Protein AF-X1V1U9-F1 (afdb_monomer)

Solvent-accessible surface area (backbone atoms only — not comparable to full-atom values): 9752 Å² total; per-residue (Å²): 107,67,69,58,52,53,44,47,74,75,62,50,52,93,90,57,67,41,57,32,73,48,76,39,80,36,88,52,32,12,78,97,41,79,40,37,50,46,38,79,48,75,34,70,84,31,86,54,16,62,64,51,41,46,57,52,48,60,56,43,41,51,68,49,46,26,57,43,26,48,53,46,21,69,77,36,66,95,46,21,69,61,22,47,50,53,23,48,55,42,51,52,51,49,71,76,44,91,71,89,49,38,67,48,27,31,56,52,13,42,56,29,25,77,67,58,43,62,41,68,63,19,35,51,29,13,48,52,13,24,73,70,38,74,84,40,40,71,35,31,37,34,34,10,46,15,29,41,44,55,70,36,27,72,56,12,37,51,33,28,52,55,17,36,70,75,43,73,82,42,68,65,55,56,52,50,34,50,57,29,48,61,50,41,67,71,74,110

Foldseek 3Di:
DVVQVVCVVVPHDPVADFKDWDWDFAQLLFANSPHRTVDTDMDGGDNPHVVVSVVVCLVCCLVRVLVSLCVVLVVPVVCNVVSPVVSVVNLVVCLVDPDLDLVSLLVSLQSCLVVLPPLVSSLSSLVSSCVSPVLALSSLQSNLSSCVSVVNLVSSLVSLVVSCVNVVPPPVSVVSNVVSVVSVVVVD

Nearest PDB structures (foldseek):
  6i57-assembly1_A  TM=7.285E-01  e=3.534E-04  Homo sapiens
  5hrz-assembly1_A  TM=6.837E-01  e=2.603E-04  synthetic construct
  6fd7-assembly1_A  TM=7.234E-01  e=2.103E-03  Homo sapiens
  7rqf-assembly1_A  TM=5.875E-01  e=3.005E-03  Pseudomonas aeruginosa PAO1
  6gmh-assembly1_Q  TM=4.554E-01  e=2.065E-01  Homo sapiens

Secondary structure (DSSP, 8-state):
-HHHHHHHHTT--TT----EEEEEE-TT-SGGGSSSEEEEEEE-S-SSHHHHHHHHHHHHIIIIIHHHHHHHHHH-GGGHHHHHHHHHHHHHHHHHS----HHHHHHHHHHHHHHT--HHHHHHHHHHHHHHSTT-HHHHHHHHHHHHHTT-HHHHHHHHHHHHHH-TT-HHHHHHHHHHHHHHTTT-

Structure (mmCIF, N/CA/C/O backbone):
data_AF-X1V1U9-F1
#
_entry.id   AF-X1V1U9-F1
#
loop_
_atom_site.group_PDB
_atom_site.id
_atom_site.type_symbol
_atom_site.label_atom_id
_atom_site.label_alt_id
_atom_site.label_comp_id
_atom_site.label_asym_id
_atom_site.label_entity_id
_atom_site.label_seq_id
_atom_site.pdbx_PDB_ins_code
_atom_site.Cartn_x
_atom_site.Cartn_y
_atom_site.Cartn_z
_atom_site.occupancy
_atom_site.B_iso_or_equiv
_atom_site.auth_seq_id
_atom_site.auth_comp_id
_atom_site.auth_asym_id
_atom_site.auth_atom_id
_atom_site.pdbx_PDB_model_num
ATOM 1 N N . ILE A 1 1 ? 12.739 0.966 -15.391 1.00 93.75 1 ILE A N 1
ATOM 2 C CA . ILE A 1 1 ? 12.141 0.899 -16.748 1.00 93.75 1 ILE A CA 1
ATOM 3 C C . ILE A 1 1 ? 12.574 2.063 -17.625 1.00 93.75 1 ILE A C 1
ATOM 5 O O . ILE A 1 1 ? 12.978 1.791 -18.742 1.00 93.75 1 ILE A O 1
ATOM 9 N N . SER A 1 2 ? 12.618 3.304 -17.124 1.00 95.25 2 SER A N 1
ATOM 10 C CA . SER A 1 2 ? 13.017 4.480 -17.920 1.00 95.25 2 SER A CA 1
ATOM 11 C C . SER A 1 2 ? 14.319 4.311 -18.715 1.00 95.25 2 SER A C 1
ATOM 13 O O . SER A 1 2 ? 14.388 4.736 -19.855 1.00 95.25 2 SER A O 1
ATOM 15 N N . ALA A 1 3 ? 15.325 3.615 -18.170 1.00 95.19 3 ALA A N 1
ATOM 16 C CA . ALA A 1 3 ? 16.553 3.309 -18.910 1.00 95.19 3 ALA A CA 1
ATOM 17 C C . ALA A 1 3 ? 16.319 2.461 -20.182 1.00 95.19 3 ALA A C 1
ATOM 19 O O . ALA A 1 3 ? 16.952 2.718 -21.202 1.00 95.19 3 ALA A O 1
ATOM 20 N N . LEU A 1 4 ? 15.405 1.481 -20.143 1.00 95.44 4 LEU A N 1
ATOM 21 C CA . LEU A 1 4 ? 15.042 0.670 -21.314 1.00 95.44 4 LEU A CA 1
ATOM 22 C C . LEU A 1 4 ? 14.338 1.525 -22.371 1.00 95.44 4 LEU A C 1
ATOM 24 O O . LEU A 1 4 ? 14.654 1.420 -23.549 1.00 95.44 4 LEU A O 1
ATOM 28 N N . GLU A 1 5 ? 13.434 2.408 -21.947 1.00 96.12 5 GLU A N 1
ATOM 29 C CA . GLU A 1 5 ? 12.735 3.328 -22.851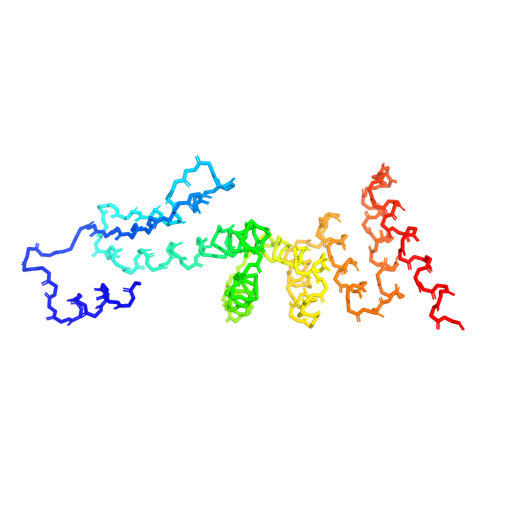 1.00 96.12 5 GLU A CA 1
ATOM 30 C C . GLU A 1 5 ? 13.683 4.328 -23.496 1.00 96.12 5 GLU A C 1
ATOM 32 O O . GLU A 1 5 ? 13.591 4.568 -24.693 1.00 96.12 5 GLU A O 1
ATOM 37 N N . SER A 1 6 ? 14.622 4.885 -22.726 1.00 96.56 6 SER A N 1
ATOM 38 C CA . SER A 1 6 ? 15.653 5.767 -23.274 1.00 96.56 6 SER A CA 1
ATOM 39 C C . SER A 1 6 ? 16.526 5.036 -24.294 1.00 96.56 6 SER A C 1
ATOM 41 O O . SER A 1 6 ? 16.858 5.612 -25.324 1.00 96.56 6 SER A O 1
ATOM 43 N N . GLY A 1 7 ? 16.867 3.767 -24.042 1.00 95.00 7 GLY A N 1
ATOM 44 C CA . GLY A 1 7 ? 17.595 2.936 -25.002 1.00 95.00 7 GLY A CA 1
ATOM 45 C C . GLY A 1 7 ? 16.802 2.676 -26.286 1.00 95.00 7 GLY A C 1
ATOM 46 O O . GLY A 1 7 ? 17.351 2.793 -27.381 1.00 95.00 7 GLY A O 1
ATOM 47 N N . GLU A 1 8 ? 15.506 2.380 -26.168 1.00 94.25 8 GLU A N 1
ATOM 48 C CA . GLU A 1 8 ? 14.617 2.199 -27.320 1.00 94.25 8 GLU A CA 1
ATOM 49 C C . GLU A 1 8 ? 14.467 3.501 -28.126 1.00 94.25 8 GLU A C 1
ATOM 51 O O . GLU A 1 8 ? 14.633 3.495 -29.345 1.00 94.25 8 GLU A O 1
ATOM 56 N N . ALA A 1 9 ? 14.271 4.637 -27.450 1.00 94.12 9 ALA A N 1
ATOM 57 C CA . ALA A 1 9 ? 14.165 5.956 -28.076 1.00 94.12 9 ALA A CA 1
ATOM 58 C C . ALA A 1 9 ? 15.468 6.413 -28.759 1.00 94.12 9 ALA A C 1
ATOM 60 O O . ALA A 1 9 ? 15.423 7.135 -29.752 1.00 94.12 9 ALA A O 1
ATOM 61 N N . ALA A 1 10 ? 16.628 5.973 -28.263 1.00 96.62 10 ALA A N 1
ATOM 62 C CA . ALA A 1 10 ? 17.935 6.252 -28.861 1.00 96.62 10 ALA A CA 1
ATOM 63 C C . ALA A 1 10 ? 18.251 5.389 -30.102 1.00 96.62 10 ALA A C 1
ATOM 65 O O . ALA A 1 10 ? 19.343 5.497 -30.659 1.00 96.62 10 ALA A O 1
ATOM 66 N N . GLY A 1 11 ? 17.315 4.541 -30.541 1.00 93.62 11 GLY A N 1
ATOM 67 C CA . GLY A 1 11 ? 17.425 3.737 -31.761 1.00 93.62 11 GLY A CA 1
ATOM 68 C C . GLY A 1 11 ? 17.304 2.229 -31.543 1.00 93.62 11 GLY A C 1
ATOM 69 O O . GLY A 1 11 ? 17.180 1.501 -32.526 1.00 93.62 11 GLY A O 1
ATOM 70 N N . GLY A 1 12 ? 17.304 1.764 -30.288 1.00 92.19 12 GLY A N 1
ATOM 71 C CA . GLY A 1 12 ? 17.076 0.362 -29.937 1.00 92.19 12 GLY A CA 1
ATOM 72 C C . GLY A 1 12 ? 18.042 -0.630 -30.601 1.00 92.19 12 GLY A C 1
ATOM 73 O O . GLY A 1 12 ? 19.137 -0.286 -31.048 1.00 92.19 12 GLY A O 1
ATOM 74 N N . ASP A 1 13 ? 17.638 -1.900 -30.649 1.00 91.25 13 ASP A N 1
ATOM 75 C CA . ASP A 1 13 ? 18.354 -2.926 -31.408 1.00 91.25 13 ASP A CA 1
ATOM 76 C C . ASP A 1 13 ? 17.993 -2.822 -32.899 1.00 91.25 13 ASP A C 1
ATOM 78 O O . ASP A 1 13 ? 16.818 -2.768 -33.263 1.00 91.25 13 ASP A O 1
ATOM 82 N N . ARG A 1 14 ? 18.998 -2.847 -33.787 1.00 92.25 14 ARG A N 1
ATOM 83 C CA . ARG A 1 14 ? 18.795 -2.753 -35.249 1.00 92.25 14 ARG A CA 1
ATOM 84 C C . ARG A 1 14 ? 17.936 -3.884 -35.820 1.00 92.25 14 ARG A C 1
ATOM 86 O O . ARG A 1 14 ? 17.414 -3.738 -36.921 1.00 92.25 14 ARG A O 1
ATOM 93 N N . ARG A 1 15 ? 17.820 -5.011 -35.113 1.00 92.62 15 ARG A N 1
ATOM 94 C CA . ARG A 1 15 ? 16.980 -6.156 -35.495 1.00 92.62 15 ARG A CA 1
ATOM 95 C C . ARG A 1 15 ? 15.502 -5.949 -35.136 1.00 92.62 15 ARG A C 1
ATOM 97 O O . ARG A 1 15 ? 14.681 -6.764 -35.540 1.00 92.62 15 ARG A O 1
ATOM 104 N N . GLY A 1 16 ? 15.165 -4.884 -34.404 1.00 90.62 16 GLY A N 1
ATOM 105 C CA . GLY A 1 16 ? 13.824 -4.601 -33.896 1.00 90.62 16 GLY A CA 1
ATOM 106 C C . GLY A 1 16 ? 13.640 -5.000 -32.429 1.00 90.62 16 GLY A C 1
ATOM 107 O O . GLY A 1 16 ? 14.599 -5.292 -31.715 1.00 90.62 16 GLY A O 1
ATOM 108 N N . LYS A 1 17 ? 12.384 -5.006 -31.974 1.00 92.94 17 LYS A N 1
ATOM 109 C CA . LYS A 1 17 ? 11.982 -5.324 -30.597 1.00 92.94 17 LYS A CA 1
ATOM 110 C C . LYS A 1 17 ? 10.966 -6.468 -30.588 1.00 92.94 17 LYS A C 1
ATOM 112 O O . LYS A 1 17 ? 10.079 -6.507 -31.432 1.00 92.94 17 LYS A O 1
ATOM 117 N N . GLN A 1 18 ? 11.125 -7.406 -29.653 1.00 94.62 18 GLN A N 1
ATOM 118 C CA . GLN A 1 18 ? 10.203 -8.543 -29.466 1.00 94.62 18 GLN A CA 1
ATOM 119 C C . GLN A 1 18 ? 9.949 -8.898 -27.997 1.00 94.62 18 GLN A C 1
ATOM 121 O O . GLN A 1 18 ? 8.922 -9.486 -27.667 1.00 94.62 18 GLN A O 1
ATOM 126 N N . SER A 1 19 ? 10.879 -8.577 -27.098 1.00 96.44 19 SER A N 1
ATOM 127 C CA . SER A 1 19 ? 10.777 -8.932 -25.684 1.00 96.44 19 SER A CA 1
ATOM 128 C C . SER A 1 19 ? 11.498 -7.924 -24.804 1.00 96.44 19 SER A C 1
ATOM 130 O O . SER A 1 19 ? 12.482 -7.321 -25.231 1.00 96.44 19 SER A O 1
ATOM 132 N N . ALA A 1 20 ? 11.052 -7.800 -23.559 1.00 97.06 20 ALA A N 1
ATOM 133 C CA . ALA A 1 20 ? 11.705 -7.004 -22.531 1.00 97.06 20 ALA A CA 1
ATOM 134 C C . ALA A 1 20 ? 11.538 -7.702 -21.181 1.00 97.06 20 ALA A C 1
ATOM 136 O O . ALA A 1 20 ? 10.524 -8.350 -20.926 1.00 97.06 20 ALA A O 1
ATOM 137 N N . SER A 1 21 ? 12.527 -7.571 -20.304 1.00 97.38 21 SER A N 1
ATOM 138 C CA . SER A 1 21 ? 12.468 -8.150 -18.963 1.00 97.38 21 SER A CA 1
ATOM 139 C C . SER A 1 21 ? 13.087 -7.225 -17.930 1.00 97.38 21 SER A C 1
ATOM 141 O O . SER A 1 21 ? 14.071 -6.541 -18.215 1.00 97.38 21 SER A O 1
ATOM 143 N N . LEU A 1 22 ? 12.548 -7.260 -16.717 1.00 97.19 22 LEU A N 1
ATOM 144 C CA . LEU A 1 22 ? 13.118 -6.622 -15.541 1.00 97.19 22 LEU A CA 1
ATOM 145 C C . LEU A 1 22 ? 13.290 -7.675 -14.451 1.00 97.19 22 LEU A C 1
ATOM 147 O O . LEU A 1 22 ? 12.306 -8.208 -13.948 1.00 97.19 22 LEU A O 1
ATOM 151 N N . VAL A 1 23 ? 14.544 -7.920 -14.073 1.00 96.75 23 VAL A N 1
ATOM 152 C CA . VAL A 1 23 ? 14.890 -8.795 -12.954 1.00 96.75 23 VAL A CA 1
ATOM 153 C C . VAL A 1 23 ? 15.677 -7.990 -11.929 1.00 96.75 23 VAL A C 1
ATOM 155 O O . VAL A 1 23 ? 16.689 -7.370 -12.258 1.00 96.75 23 VAL A O 1
ATOM 158 N N . VAL A 1 24 ? 15.211 -7.990 -10.684 1.00 96.56 24 VAL A N 1
ATOM 159 C CA . VAL A 1 24 ? 15.895 -7.386 -9.539 1.00 96.56 24 VAL A CA 1
ATOM 160 C C . VAL A 1 24 ? 16.058 -8.460 -8.481 1.00 96.56 24 VAL A C 1
ATOM 162 O O . VAL A 1 24 ? 15.074 -8.965 -7.945 1.00 96.56 24 VAL A O 1
ATOM 165 N N . ILE A 1 25 ? 17.310 -8.787 -8.171 1.00 97.44 25 ILE A N 1
ATOM 166 C CA . ILE A 1 25 ? 17.646 -9.785 -7.160 1.00 97.44 25 ILE A CA 1
ATOM 167 C C . ILE A 1 25 ? 18.010 -9.088 -5.856 1.00 97.44 25 ILE A C 1
ATOM 169 O O . ILE A 1 25 ? 18.805 -8.147 -5.821 1.00 97.44 25 ILE A O 1
ATOM 173 N N . ARG A 1 26 ? 17.425 -9.572 -4.769 1.00 95.00 26 ARG A N 1
ATOM 174 C CA . ARG A 1 26 ? 17.714 -9.165 -3.400 1.00 95.00 26 ARG A CA 1
ATOM 175 C C . ARG A 1 26 ? 17.515 -10.382 -2.517 1.00 95.00 26 ARG A C 1
ATOM 177 O O . ARG A 1 26 ? 16.471 -11.011 -2.609 1.00 95.00 26 ARG A O 1
ATOM 184 N N . LYS A 1 27 ? 18.455 -10.654 -1.611 1.00 94.44 27 LYS A N 1
ATOM 185 C CA . LYS A 1 27 ? 18.297 -11.714 -0.610 1.00 94.44 27 LYS A CA 1
ATOM 186 C C . LYS A 1 27 ? 16.930 -11.610 0.082 1.00 94.44 27 LYS A C 1
ATOM 188 O O . LYS A 1 27 ? 16.626 -10.552 0.634 1.00 94.44 27 LYS A O 1
ATOM 193 N N . ARG A 1 28 ? 16.133 -12.683 0.038 1.00 91.44 28 ARG A N 1
ATOM 194 C CA . ARG A 1 28 ? 14.758 -12.754 0.572 1.00 91.44 28 ARG A CA 1
ATOM 195 C C . ARG A 1 28 ? 13.833 -11.649 0.047 1.00 91.44 28 ARG A C 1
ATOM 197 O O . ARG A 1 28 ? 12.945 -11.175 0.754 1.00 91.44 28 ARG A O 1
ATOM 204 N N . GLY A 1 29 ? 14.076 -11.171 -1.169 1.00 92.75 29 GLY A N 1
ATOM 205 C CA . GLY A 1 29 ? 13.315 -10.099 -1.800 1.00 92.75 29 GLY A CA 1
ATOM 206 C C . GLY A 1 29 ? 12.000 -10.561 -2.413 1.00 92.75 29 GLY A C 1
ATOM 207 O O . GLY A 1 29 ? 11.108 -9.734 -2.559 1.00 92.75 29 GLY A O 1
ATOM 208 N N . GLY A 1 30 ? 11.875 -11.844 -2.747 1.00 91.00 30 GLY A N 1
ATOM 209 C CA . GLY A 1 30 ? 10.701 -12.393 -3.412 1.00 91.00 30 GLY A CA 1
ATOM 210 C C . GLY A 1 30 ? 9.419 -12.313 -2.596 1.00 91.00 30 GLY A C 1
ATOM 211 O O . GLY A 1 30 ? 9.402 -11.886 -1.435 1.00 91.00 30 GLY A O 1
ATOM 212 N N . TYR A 1 31 ? 8.329 -12.755 -3.220 1.00 85.44 31 TYR A N 1
ATOM 213 C CA . TYR A 1 31 ? 7.007 -12.794 -2.599 1.00 85.44 31 TYR A CA 1
ATOM 214 C C . TYR A 1 31 ? 7.056 -13.548 -1.264 1.00 85.44 31 TYR A C 1
ATOM 216 O O . TYR A 1 31 ? 7.573 -14.660 -1.195 1.00 85.44 31 TYR A O 1
ATOM 224 N N . LEU A 1 32 ? 6.590 -12.911 -0.185 1.00 86.94 32 LEU A N 1
ATOM 225 C CA . LEU A 1 32 ? 6.676 -13.426 1.194 1.00 86.94 32 LEU A CA 1
ATOM 226 C C . LEU A 1 32 ? 8.096 -13.841 1.649 1.00 86.94 32 LEU A C 1
ATOM 228 O O . LEU A 1 32 ? 8.257 -14.550 2.637 1.00 86.94 32 LEU A O 1
ATOM 232 N N . GLY A 1 33 ? 9.141 -13.391 0.948 1.00 91.38 33 GLY A N 1
ATOM 233 C CA . GLY A 1 33 ? 10.535 -13.712 1.243 1.00 91.38 33 GLY A CA 1
ATOM 234 C C . GLY A 1 33 ? 10.951 -15.150 0.921 1.00 91.38 33 GLY A C 1
ATOM 235 O O . GLY A 1 33 ? 11.975 -15.590 1.446 1.00 91.38 33 GLY A O 1
ATOM 236 N N . VAL A 1 34 ? 10.185 -15.876 0.093 1.00 91.50 34 VAL A N 1
ATOM 237 C CA . VAL A 1 34 ? 10.450 -17.294 -0.234 1.00 91.50 34 VAL A CA 1
ATOM 238 C C . VAL A 1 34 ? 11.664 -17.499 -1.142 1.00 91.50 34 VAL A C 1
ATOM 240 O O . VAL A 1 34 ? 12.287 -18.557 -1.103 1.00 91.50 34 VAL A O 1
ATOM 243 N N . ASP A 1 35 ? 12.009 -16.495 -1.950 1.00 94.44 35 ASP A N 1
ATOM 244 C CA . ASP A 1 35 ? 13.195 -16.494 -2.803 1.00 94.44 35 ASP A CA 1
ATOM 245 C C . ASP A 1 35 ? 13.847 -15.099 -2.885 1.00 94.44 35 ASP A C 1
ATOM 247 O O . ASP A 1 35 ? 13.471 -14.158 -2.173 1.00 94.44 35 ASP A O 1
ATOM 251 N N . ASP A 1 36 ? 14.863 -14.970 -3.740 1.00 96.69 36 ASP A N 1
ATOM 252 C CA . ASP A 1 36 ? 15.643 -13.741 -3.888 1.00 96.69 36 ASP A CA 1
ATOM 253 C C . ASP A 1 36 ? 15.151 -12.823 -5.026 1.00 96.69 36 ASP A C 1
ATOM 255 O O . ASP A 1 36 ? 15.766 -11.790 -5.304 1.00 96.69 36 ASP A O 1
ATOM 259 N N . ARG A 1 37 ? 14.060 -13.163 -5.721 1.00 95.75 37 ARG A N 1
ATOM 260 C CA . ARG A 1 37 ? 13.586 -12.418 -6.895 1.00 95.75 37 ARG A CA 1
ATOM 261 C C . ARG A 1 37 ? 12.624 -11.314 -6.477 1.00 95.75 37 ARG A C 1
ATOM 263 O O . ARG A 1 37 ? 11.412 -11.484 -6.519 1.00 95.75 37 ARG A O 1
ATOM 270 N N . LEU A 1 38 ? 13.168 -10.162 -6.085 1.00 96.12 38 LEU A N 1
ATOM 271 C CA . LEU A 1 38 ? 12.352 -9.005 -5.704 1.00 96.12 38 LEU A CA 1
ATOM 272 C C . LEU A 1 38 ? 11.446 -8.553 -6.846 1.00 96.12 38 LEU A C 1
ATOM 274 O O . LEU A 1 38 ? 10.281 -8.291 -6.605 1.00 96.12 38 LEU A O 1
ATOM 278 N N . VAL A 1 39 ? 11.975 -8.456 -8.066 1.00 96.50 39 VAL A N 1
ATOM 279 C CA . VAL A 1 39 ? 11.189 -8.195 -9.279 1.00 96.50 39 VAL A CA 1
ATOM 280 C C . VAL A 1 39 ? 11.589 -9.239 -10.308 1.00 96.50 39 VAL A C 1
ATOM 282 O O . VAL A 1 39 ? 12.783 -9.420 -10.540 1.00 96.50 39 VAL A O 1
ATOM 285 N N . ASP A 1 40 ? 10.618 -9.894 -10.929 1.00 95.88 40 ASP A N 1
ATOM 286 C CA . ASP A 1 40 ? 10.830 -10.765 -12.085 1.00 95.88 40 ASP A CA 1
ATOM 287 C C . ASP A 1 40 ? 9.636 -10.612 -13.031 1.00 95.88 40 ASP A C 1
ATOM 289 O O . ASP A 1 40 ? 8.577 -11.206 -12.835 1.00 95.88 40 ASP A O 1
ATOM 293 N N . LEU A 1 41 ? 9.782 -9.717 -14.008 1.00 97.38 41 LEU A N 1
ATOM 294 C CA . LEU A 1 41 ? 8.771 -9.435 -15.022 1.00 97.38 41 LEU A CA 1
ATOM 295 C C . LEU A 1 41 ? 9.353 -9.663 -16.406 1.00 97.38 41 LEU A C 1
ATOM 297 O O . LEU A 1 41 ? 10.453 -9.195 -16.719 1.00 97.38 41 LEU A O 1
ATOM 301 N N . LYS A 1 42 ? 8.582 -10.338 -17.256 1.00 97.50 42 LYS A N 1
ATOM 302 C CA . LYS A 1 42 ? 8.988 -10.681 -18.613 1.00 97.50 42 LYS A CA 1
ATOM 303 C C . LYS A 1 42 ? 7.828 -10.495 -19.578 1.00 97.50 42 LYS A C 1
ATOM 305 O O . LYS A 1 42 ? 6.789 -11.130 -19.443 1.00 97.50 42 LYS A O 1
ATOM 310 N N . VAL A 1 43 ? 8.065 -9.686 -20.600 1.00 98.00 43 VAL A N 1
ATOM 311 C CA . VAL A 1 43 ? 7.212 -9.573 -21.777 1.00 98.00 43 VAL A CA 1
ATOM 312 C C . VAL A 1 43 ? 7.884 -10.329 -22.911 1.00 98.00 43 VAL A C 1
ATOM 314 O O . VAL A 1 43 ? 9.043 -10.066 -23.243 1.00 98.00 43 VAL A O 1
ATOM 317 N N . VAL A 1 44 ? 7.165 -11.285 -23.487 1.00 96.88 44 VAL A N 1
ATOM 318 C CA . VAL A 1 44 ? 7.634 -12.130 -24.589 1.00 96.88 44 VAL A CA 1
ATOM 319 C C . VAL A 1 44 ? 6.678 -11.969 -25.757 1.00 96.88 44 VAL A C 1
ATOM 321 O O . VAL A 1 44 ? 5.474 -11.905 -25.534 1.00 96.88 44 VAL A O 1
ATOM 324 N N . ASP A 1 45 ? 7.233 -11.922 -26.966 1.00 96.69 45 ASP A N 1
ATOM 325 C CA . ASP A 1 45 ? 6.490 -11.855 -28.227 1.00 96.69 45 ASP A CA 1
ATOM 326 C C . ASP A 1 45 ? 5.459 -10.716 -28.257 1.00 96.69 45 ASP A C 1
ATOM 328 O O . ASP A 1 45 ? 4.253 -10.910 -28.383 1.00 96.69 45 ASP A O 1
ATOM 332 N N . ASN A 1 46 ? 5.953 -9.490 -28.074 1.00 96.94 46 ASN A N 1
ATOM 333 C CA . ASN A 1 46 ? 5.135 -8.285 -28.107 1.00 96.94 46 ASN A CA 1
ATOM 334 C C . ASN A 1 46 ? 5.788 -7.238 -29.024 1.00 96.94 46 ASN A C 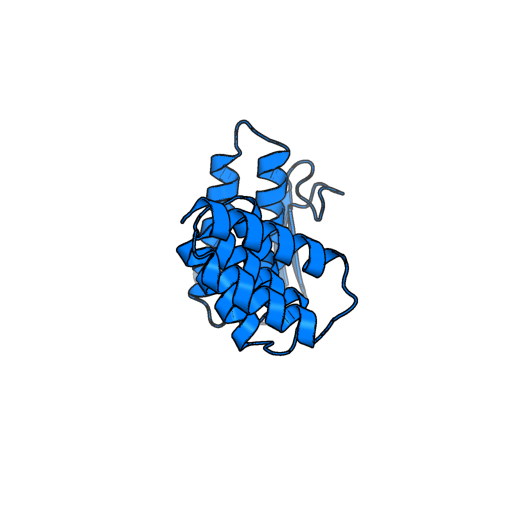1
ATOM 336 O O . ASN A 1 46 ? 7.003 -7.040 -28.922 1.00 96.94 46 ASN A O 1
ATOM 340 N N . PRO A 1 47 ? 5.019 -6.550 -29.893 1.00 95.44 47 PRO A N 1
ATOM 341 C CA . PRO A 1 47 ? 5.556 -5.504 -30.764 1.00 95.44 47 PRO A CA 1
ATOM 342 C C . PRO A 1 47 ? 6.043 -4.270 -29.993 1.00 95.44 47 PRO A C 1
ATOM 344 O O . PRO A 1 47 ? 6.891 -3.545 -30.490 1.00 95.44 47 PRO A O 1
ATOM 347 N N . GLU A 1 48 ? 5.548 -4.037 -28.778 1.00 96.12 48 GLU A N 1
ATOM 348 C CA . GLU A 1 48 ? 5.865 -2.902 -27.908 1.00 96.12 48 GLU A CA 1
ATOM 349 C C . GLU A 1 48 ? 6.312 -3.390 -26.510 1.00 96.12 48 GLU A C 1
ATOM 351 O O . GLU A 1 48 ? 5.700 -3.051 -25.491 1.00 96.12 48 GLU A O 1
ATOM 356 N N . PRO A 1 49 ? 7.377 -4.210 -26.411 1.00 97.31 49 PRO A N 1
ATOM 357 C CA . PRO A 1 49 ? 7.659 -4.980 -25.208 1.00 97.31 49 PRO A CA 1
ATOM 358 C C . PRO A 1 49 ? 8.091 -4.115 -24.019 1.00 97.31 49 PRO A C 1
ATOM 360 O O . PRO A 1 49 ? 7.745 -4.436 -22.887 1.00 97.31 49 PRO A O 1
ATOM 363 N N . VAL A 1 50 ? 8.813 -3.008 -24.241 1.00 97.38 50 VAL A N 1
ATOM 364 C CA . VAL A 1 50 ? 9.215 -2.090 -23.159 1.00 97.38 50 VAL A CA 1
ATOM 365 C C . VAL A 1 50 ? 8.010 -1.314 -22.619 1.00 97.38 50 VAL A C 1
ATOM 367 O O . VAL A 1 50 ? 7.875 -1.163 -21.403 1.00 97.38 50 VAL A O 1
ATOM 370 N N . LYS A 1 51 ? 7.105 -0.875 -23.502 1.00 96.88 51 LYS A N 1
ATOM 371 C CA . LYS A 1 51 ? 5.853 -0.210 -23.118 1.00 96.88 51 LYS A CA 1
ATOM 372 C C . LYS A 1 51 ? 4.944 -1.152 -22.330 1.00 96.88 51 LYS A C 1
ATOM 374 O O . LYS A 1 51 ? 4.422 -0.768 -21.287 1.00 96.88 51 LYS A O 1
ATOM 379 N N . GLU A 1 52 ? 4.789 -2.393 -22.786 1.00 97.69 52 GLU A N 1
ATOM 380 C CA . GLU A 1 52 ? 4.007 -3.391 -22.053 1.00 97.69 52 GLU A CA 1
ATOM 381 C C . GLU A 1 52 ? 4.670 -3.753 -20.716 1.00 97.69 52 GLU A C 1
ATOM 383 O O . GLU A 1 52 ? 3.985 -3.859 -19.700 1.00 97.69 52 GLU A O 1
ATOM 388 N N . LEU A 1 53 ? 6.005 -3.839 -20.664 1.00 98.12 53 LEU A N 1
ATOM 389 C CA . LEU A 1 53 ? 6.731 -4.065 -19.412 1.00 98.12 53 LEU A CA 1
ATOM 390 C C . LEU A 1 53 ? 6.490 -2.926 -18.413 1.00 98.12 53 LEU A C 1
ATOM 392 O O . LEU A 1 53 ? 6.341 -3.194 -17.221 1.00 98.12 53 LEU A O 1
ATOM 396 N N . ARG A 1 54 ? 6.416 -1.667 -18.875 1.00 96.81 54 ARG A N 1
ATOM 397 C CA . ARG A 1 54 ? 6.015 -0.528 -18.032 1.00 96.81 54 ARG A CA 1
ATOM 398 C C . ARG A 1 54 ? 4.633 -0.740 -17.439 1.00 96.81 54 ARG A C 1
ATOM 400 O O . ARG A 1 54 ? 4.501 -0.657 -16.222 1.00 96.81 54 ARG A O 1
ATOM 407 N N . ARG A 1 55 ? 3.640 -1.031 -18.280 1.00 95.31 55 ARG A N 1
ATOM 408 C CA . ARG A 1 55 ? 2.252 -1.224 -17.848 1.00 95.31 55 ARG A CA 1
ATOM 409 C C . ARG A 1 55 ? 2.142 -2.344 -16.809 1.00 95.31 55 ARG A C 1
ATOM 411 O O . ARG A 1 55 ? 1.520 -2.164 -15.766 1.00 95.31 55 ARG A O 1
ATOM 418 N N . GLN A 1 56 ? 2.798 -3.480 -17.056 1.00 96.06 56 GLN A N 1
ATOM 419 C CA . GLN A 1 56 ? 2.818 -4.608 -16.119 1.00 96.06 56 GLN A CA 1
ATOM 420 C C . GLN A 1 56 ? 3.512 -4.252 -14.804 1.00 96.06 56 GLN A C 1
ATOM 422 O O . GLN A 1 56 ? 2.992 -4.554 -13.733 1.00 96.06 56 GLN A O 1
ATOM 427 N N . TYR A 1 57 ? 4.662 -3.577 -14.867 1.00 96.69 57 TYR A N 1
ATOM 428 C CA . TYR A 1 57 ? 5.372 -3.130 -13.671 1.00 96.69 57 TYR A CA 1
ATOM 429 C C . TYR A 1 57 ? 4.572 -2.108 -12.867 1.00 96.69 57 TYR A C 1
ATOM 431 O O . TYR A 1 57 ? 4.663 -2.096 -11.641 1.00 96.69 57 TYR A O 1
ATOM 439 N N . GLU A 1 58 ? 3.786 -1.260 -13.532 1.00 93.31 58 GLU A N 1
ATOM 440 C CA . GLU A 1 58 ? 2.984 -0.252 -12.852 1.00 93.31 58 GLU A CA 1
ATOM 441 C C . GLU A 1 58 ? 1.921 -0.859 -11.948 1.00 93.31 58 GLU A C 1
ATOM 443 O O . GLU A 1 58 ? 1.822 -0.438 -10.803 1.00 93.31 58 GLU A O 1
ATOM 448 N N . LEU A 1 59 ? 1.236 -1.904 -12.404 1.00 91.94 59 LEU A N 1
ATOM 449 C CA . LEU A 1 59 ? 0.304 -2.677 -11.580 1.00 91.94 59 LEU A CA 1
ATOM 450 C C . LEU A 1 59 ? 1.047 -3.514 -10.529 1.00 91.94 59 LEU A C 1
ATOM 452 O O . LEU A 1 59 ? 0.717 -3.506 -9.342 1.00 91.94 59 LEU A O 1
ATOM 456 N N . TRP A 1 60 ? 2.099 -4.214 -10.960 1.00 95.44 60 TRP A N 1
ATOM 457 C CA . TRP A 1 60 ? 2.841 -5.149 -10.119 1.00 95.44 60 TRP A CA 1
ATOM 458 C C . TRP A 1 60 ? 3.514 -4.462 -8.918 1.00 95.44 60 TRP A C 1
ATOM 460 O O . TRP A 1 60 ? 3.537 -5.021 -7.819 1.00 95.44 60 TRP A O 1
ATOM 470 N N . GLN A 1 61 ? 4.027 -3.236 -9.075 1.00 96.50 61 GLN A N 1
ATOM 471 C CA . GLN A 1 61 ? 4.705 -2.533 -7.979 1.00 96.50 61 GLN A CA 1
ATOM 472 C C . GLN A 1 61 ? 3.756 -2.229 -6.807 1.00 96.50 61 GLN A C 1
ATOM 474 O O . GLN A 1 61 ? 4.189 -2.243 -5.656 1.00 96.50 61 GLN A O 1
ATOM 479 N N . PHE A 1 62 ? 2.471 -1.983 -7.069 1.00 96.31 62 PHE A N 1
ATOM 480 C CA . PHE A 1 62 ? 1.516 -1.703 -6.001 1.00 96.31 62 PHE A CA 1
ATOM 481 C C . PHE A 1 62 ? 1.119 -2.987 -5.272 1.00 96.31 62 PHE A C 1
ATOM 483 O O . PHE A 1 62 ? 1.182 -3.040 -4.048 1.00 96.31 62 PHE A O 1
ATOM 490 N N . ALA A 1 63 ? 0.796 -4.039 -6.026 1.00 94.06 63 ALA A N 1
ATOM 491 C CA . ALA A 1 63 ? 0.333 -5.306 -5.467 1.00 94.06 63 ALA A CA 1
ATOM 492 C C . ALA A 1 63 ? 1.439 -6.113 -4.765 1.00 94.06 63 ALA A C 1
ATOM 494 O O . ALA A 1 63 ? 1.163 -6.832 -3.809 1.00 94.06 63 ALA A O 1
ATOM 495 N N . PHE A 1 64 ? 2.692 -6.015 -5.223 1.00 94.69 64 PHE A N 1
ATOM 496 C CA . PHE A 1 64 ? 3.763 -6.904 -4.757 1.00 94.69 64 PHE A CA 1
ATOM 497 C C . PHE A 1 64 ? 4.972 -6.167 -4.186 1.00 94.69 64 PHE A C 1
ATOM 499 O O . PHE A 1 64 ? 5.496 -6.573 -3.145 1.00 94.69 64 PHE A O 1
ATOM 506 N N . LEU A 1 65 ? 5.424 -5.077 -4.815 1.00 96.31 65 LEU A N 1
ATOM 507 C CA . LEU A 1 65 ? 6.630 -4.381 -4.353 1.00 96.31 65 LEU A CA 1
ATOM 508 C C . LEU A 1 65 ? 6.387 -3.590 -3.066 1.00 96.31 65 LEU A C 1
ATOM 510 O O . LEU A 1 65 ? 7.210 -3.657 -2.153 1.00 96.31 65 LEU A O 1
ATOM 514 N N . ALA A 1 66 ? 5.268 -2.869 -2.978 1.00 96.81 66 ALA A N 1
ATOM 515 C CA . ALA A 1 66 ? 4.925 -2.087 -1.795 1.00 96.81 66 ALA A CA 1
ATOM 516 C C . ALA A 1 66 ? 4.759 -2.968 -0.537 1.00 96.81 66 ALA A C 1
ATOM 518 O O . ALA A 1 66 ? 5.470 -2.710 0.442 1.00 96.81 66 ALA A O 1
ATOM 519 N N . PRO A 1 67 ? 3.979 -4.073 -0.554 1.00 94.19 67 PRO A N 1
ATOM 520 C CA . PRO A 1 67 ? 3.939 -5.013 0.570 1.00 94.19 67 PRO A CA 1
ATOM 521 C C . PRO A 1 67 ? 5.302 -5.636 0.888 1.00 94.19 67 PRO A C 1
ATOM 523 O O . PRO A 1 67 ? 5.657 -5.796 2.056 1.00 94.19 67 PRO A O 1
ATOM 526 N N . SER A 1 68 ? 6.115 -5.933 -0.134 1.00 95.38 68 SER A N 1
ATOM 527 C CA . SER A 1 68 ? 7.465 -6.471 0.077 1.00 95.38 68 SER A CA 1
ATOM 528 C C . SER A 1 68 ? 8.367 -5.487 0.820 1.00 95.38 68 SER A C 1
ATOM 530 O O . SER A 1 68 ? 9.140 -5.904 1.680 1.00 95.38 68 SER A O 1
ATOM 532 N N . TYR A 1 69 ? 8.264 -4.183 0.546 1.00 96.62 69 TYR A N 1
ATOM 533 C CA . TYR A 1 69 ? 8.972 -3.177 1.334 1.00 96.62 69 TYR A CA 1
ATOM 534 C C . TYR A 1 69 ? 8.477 -3.126 2.777 1.00 96.62 69 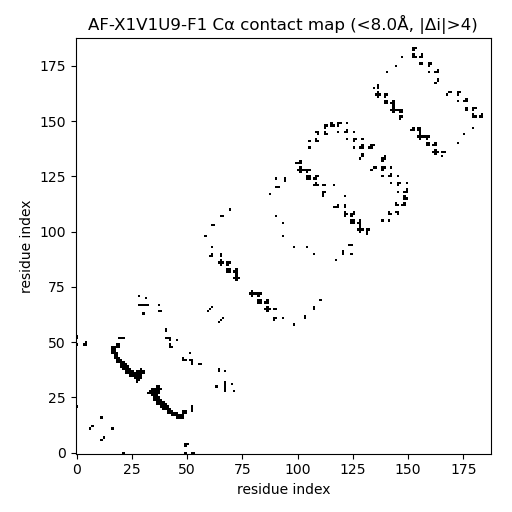TYR A C 1
ATOM 536 O O . TYR A 1 69 ? 9.307 -3.086 3.678 1.00 96.62 69 TYR A O 1
ATOM 544 N N . LEU A 1 70 ? 7.170 -3.194 3.027 1.00 95.94 70 LEU A N 1
ATOM 545 C CA . LEU A 1 70 ? 6.653 -3.196 4.401 1.00 95.94 70 LEU A CA 1
ATOM 546 C C . LEU A 1 70 ? 7.162 -4.402 5.198 1.00 95.94 70 LEU A C 1
ATOM 548 O O . LEU A 1 70 ? 7.721 -4.208 6.275 1.00 95.94 70 LEU A O 1
ATOM 552 N N . ARG A 1 71 ? 7.137 -5.608 4.619 1.00 94.94 71 ARG A N 1
ATOM 553 C CA . ARG A 1 71 ? 7.770 -6.798 5.215 1.00 94.94 71 ARG A CA 1
ATOM 554 C C . ARG A 1 71 ? 9.261 -6.585 5.489 1.00 94.94 71 ARG A C 1
ATOM 556 O O . ARG A 1 71 ? 9.739 -6.831 6.591 1.00 94.94 71 ARG A O 1
ATOM 563 N N . LEU A 1 72 ? 10.017 -6.102 4.500 1.00 95.50 72 LEU A N 1
ATOM 564 C CA . LEU A 1 72 ? 11.452 -5.837 4.666 1.00 95.50 72 LEU A CA 1
ATOM 565 C C . LEU A 1 72 ? 11.730 -4.781 5.746 1.00 95.50 72 LEU A C 1
ATOM 567 O O . LEU A 1 72 ? 12.798 -4.804 6.349 1.00 95.50 72 LEU A O 1
ATOM 571 N N . SER A 1 73 ? 10.787 -3.876 6.020 1.00 95.56 73 SER A N 1
ATOM 572 C CA . SER A 1 73 ? 10.906 -2.901 7.109 1.00 95.56 73 SER A CA 1
ATOM 573 C C . SER A 1 73 ? 10.870 -3.540 8.502 1.00 95.56 73 SER A C 1
ATOM 575 O O . SER A 1 73 ? 11.452 -2.990 9.438 1.00 95.56 73 SER A O 1
ATOM 577 N N . GLU A 1 74 ? 10.222 -4.699 8.632 1.00 94.25 74 GLU A N 1
ATOM 578 C CA . GLU A 1 74 ? 10.189 -5.501 9.857 1.00 94.25 74 GLU A CA 1
ATOM 579 C C . GLU A 1 74 ? 11.422 -6.405 9.966 1.00 94.25 74 GLU A C 1
ATOM 581 O O . GLU A 1 74 ? 11.996 -6.550 11.044 1.00 94.25 74 GLU A O 1
ATOM 586 N N . GLU A 1 75 ? 11.859 -6.981 8.843 1.00 94.56 75 GLU A N 1
ATOM 587 C CA . GLU A 1 75 ? 13.011 -7.890 8.788 1.00 94.56 75 GLU A CA 1
ATOM 588 C C . GLU A 1 75 ? 14.371 -7.174 8.894 1.00 94.56 75 GLU A C 1
ATOM 590 O O . GLU A 1 75 ? 15.339 -7.770 9.369 1.00 94.56 75 GLU A O 1
ATOM 595 N N . GLU A 1 76 ? 14.461 -5.909 8.466 1.00 95.50 76 GLU A N 1
ATOM 596 C CA . GLU A 1 76 ? 15.679 -5.083 8.499 1.00 95.50 76 GLU A CA 1
ATOM 597 C C . GLU A 1 76 ? 15.435 -3.766 9.262 1.00 95.50 76 GLU A C 1
ATOM 599 O O . GLU A 1 76 ? 15.272 -2.702 8.646 1.00 95.50 76 GLU A O 1
ATOM 604 N N . PRO A 1 77 ? 15.417 -3.801 10.612 1.00 94.88 77 PRO A N 1
ATOM 605 C CA . PRO A 1 77 ? 15.081 -2.636 11.431 1.00 94.88 77 PRO A CA 1
ATOM 606 C C . PRO A 1 77 ? 15.988 -1.418 11.205 1.00 94.88 77 PRO A C 1
ATOM 608 O O . PRO A 1 77 ? 15.531 -0.284 11.329 1.00 94.88 77 PRO A O 1
ATOM 611 N N . ASP A 1 78 ? 17.250 -1.631 10.821 1.00 97.62 78 ASP A N 1
ATOM 612 C CA . ASP A 1 78 ? 18.220 -0.577 10.490 1.00 97.62 78 ASP A CA 1
ATOM 613 C C . ASP A 1 78 ? 17.818 0.247 9.254 1.00 97.62 78 ASP A C 1
ATOM 615 O O . ASP A 1 78 ? 18.239 1.394 9.100 1.00 97.62 78 ASP A O 1
ATOM 619 N N . LYS A 1 79 ? 16.972 -0.314 8.383 1.00 96.94 79 LYS A N 1
ATOM 620 C CA . LYS A 1 79 ? 16.466 0.327 7.158 1.00 96.94 79 LYS A CA 1
ATOM 621 C C . LYS A 1 79 ? 14.955 0.525 7.174 1.00 96.94 79 LYS A C 1
ATOM 623 O O . LYS A 1 79 ? 14.386 0.883 6.139 1.00 96.94 79 LYS A O 1
ATOM 628 N N . LYS A 1 80 ? 14.304 0.336 8.325 1.00 96.88 80 LYS A N 1
ATOM 629 C CA . LYS A 1 80 ? 12.846 0.404 8.477 1.00 96.88 80 LYS A CA 1
ATOM 630 C C . LYS A 1 80 ? 12.244 1.640 7.810 1.00 96.88 80 LYS A C 1
ATOM 632 O O . LYS A 1 80 ? 11.393 1.519 6.931 1.00 96.88 80 LYS A O 1
ATOM 637 N N . ASP A 1 81 ? 12.748 2.822 8.151 1.00 97.25 81 ASP A N 1
ATOM 638 C CA . ASP A 1 81 ? 12.227 4.085 7.618 1.00 97.25 81 ASP A CA 1
ATOM 639 C C . ASP A 1 81 ? 12.426 4.224 6.107 1.00 97.25 81 ASP A C 1
ATOM 641 O O . ASP A 1 81 ? 11.602 4.834 5.426 1.00 97.25 81 ASP A O 1
ATOM 645 N N . VAL A 1 82 ? 13.498 3.648 5.556 1.00 98.00 82 VAL A N 1
ATOM 646 C CA . VAL A 1 82 ? 13.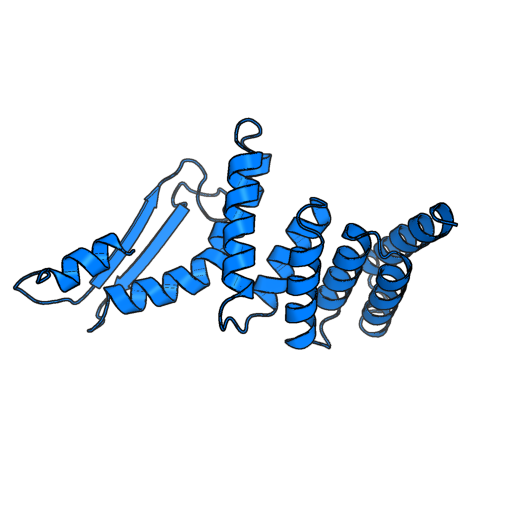742 3.650 4.107 1.00 98.00 82 VAL A CA 1
ATOM 647 C C . VAL A 1 82 ? 12.669 2.829 3.400 1.00 98.00 82 VAL A C 1
ATOM 649 O O . VAL A 1 82 ? 12.124 3.272 2.389 1.00 98.00 82 VAL A O 1
ATOM 652 N N . PHE A 1 83 ? 12.345 1.650 3.925 1.00 97.62 83 PHE A N 1
ATOM 653 C CA . PHE A 1 83 ? 11.330 0.789 3.331 1.00 97.62 83 PHE A CA 1
ATOM 654 C C . PHE A 1 83 ? 9.914 1.332 3.495 1.00 97.62 83 PHE A C 1
ATOM 656 O O . PHE A 1 83 ? 9.165 1.344 2.519 1.00 97.62 83 PHE A O 1
ATOM 663 N N . ILE A 1 84 ? 9.577 1.859 4.673 1.00 98.12 84 ILE A N 1
ATOM 664 C CA . ILE A 1 84 ? 8.285 2.512 4.912 1.00 98.12 84 ILE A CA 1
ATOM 665 C C . ILE A 1 84 ? 8.101 3.687 3.945 1.00 98.12 84 ILE A C 1
ATOM 667 O O . ILE A 1 84 ? 7.073 3.766 3.276 1.00 98.12 84 ILE A O 1
ATOM 671 N N . LYS A 1 85 ? 9.117 4.547 3.776 1.00 98.38 85 LYS A N 1
ATOM 672 C CA . LYS A 1 85 ? 9.063 5.661 2.812 1.00 98.38 85 LYS A CA 1
ATOM 673 C C . LYS A 1 85 ? 8.908 5.187 1.368 1.00 98.38 85 LYS A C 1
ATOM 675 O O . LYS A 1 85 ? 8.188 5.815 0.599 1.00 98.38 85 LYS A O 1
ATOM 680 N N . ARG A 1 86 ? 9.570 4.091 0.982 1.00 98.06 86 ARG A N 1
ATOM 681 C CA . ARG A 1 86 ? 9.429 3.517 -0.366 1.00 98.06 86 ARG A CA 1
ATOM 682 C C . ARG A 1 86 ? 8.035 2.959 -0.613 1.00 98.06 86 ARG A C 1
ATOM 684 O O . ARG A 1 86 ? 7.489 3.202 -1.681 1.00 98.06 86 ARG A O 1
ATOM 691 N N . SER A 1 87 ? 7.465 2.245 0.355 1.00 98.31 87 SER A N 1
ATOM 692 C CA . SER A 1 87 ? 6.084 1.771 0.253 1.00 98.31 87 SER A CA 1
ATOM 693 C C . SER A 1 87 ? 5.102 2.946 0.205 1.00 98.31 87 SER A C 1
ATOM 695 O O . SER A 1 87 ? 4.199 2.961 -0.624 1.00 98.31 87 SER A O 1
ATOM 697 N N . HIS A 1 88 ? 5.342 3.996 0.998 1.00 98.50 88 HIS A N 1
ATOM 698 C CA . HIS A 1 88 ? 4.493 5.187 1.001 1.00 98.50 88 HIS A CA 1
ATOM 699 C C . HIS A 1 88 ? 4.522 5.919 -0.347 1.00 98.50 88 HIS A C 1
ATOM 701 O O . HIS A 1 88 ? 3.482 6.308 -0.865 1.00 98.50 88 HIS A O 1
ATOM 707 N N . ALA A 1 89 ? 5.694 6.032 -0.975 1.00 98.56 89 ALA A N 1
ATOM 708 C CA . ALA A 1 89 ? 5.797 6.602 -2.317 1.00 98.56 89 ALA A CA 1
ATOM 709 C C . ALA A 1 89 ? 4.991 5.803 -3.360 1.00 98.56 89 ALA A C 1
ATOM 711 O O . ALA A 1 89 ? 4.464 6.380 -4.308 1.00 98.56 89 ALA A O 1
ATOM 712 N N . LEU A 1 90 ? 4.882 4.480 -3.191 1.00 98.31 90 LEU A N 1
ATOM 713 C CA . LEU A 1 90 ? 4.052 3.637 -4.051 1.00 98.31 90 LEU A CA 1
ATOM 714 C C . LEU A 1 90 ? 2.557 3.798 -3.749 1.00 98.31 90 LEU A C 1
ATOM 716 O O . LEU A 1 90 ? 1.774 3.788 -4.693 1.00 98.31 90 LEU A O 1
ATOM 720 N N . LEU A 1 91 ? 2.172 4.008 -2.486 1.00 98.38 91 LEU A N 1
ATOM 721 C CA . LEU A 1 91 ? 0.802 4.369 -2.114 1.00 98.38 91 LEU A CA 1
ATOM 722 C C . LEU A 1 91 ? 0.373 5.688 -2.768 1.00 98.38 91 LEU A C 1
ATOM 724 O O . LEU A 1 91 ? -0.643 5.716 -3.454 1.00 98.38 91 LEU A O 1
ATOM 728 N N . LEU A 1 92 ? 1.171 6.749 -2.620 1.00 98.44 92 LEU A N 1
ATOM 729 C CA . LEU A 1 92 ? 0.905 8.051 -3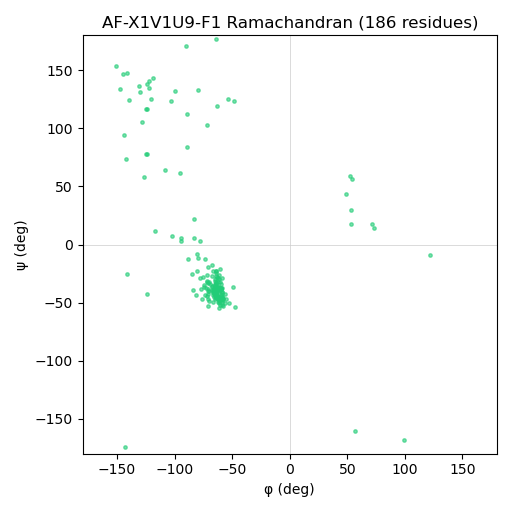.246 1.00 98.44 92 LEU A CA 1
ATOM 730 C C . LEU A 1 92 ? 0.748 7.917 -4.760 1.00 98.44 92 LEU A C 1
ATOM 732 O O . LEU A 1 92 ? -0.232 8.373 -5.340 1.00 98.44 92 LEU A O 1
ATOM 736 N N . LYS A 1 93 ? 1.669 7.191 -5.397 1.00 98.12 93 LYS A N 1
ATOM 737 C CA . LYS A 1 93 ? 1.593 6.938 -6.834 1.00 98.12 93 LYS A CA 1
ATOM 738 C C . LYS A 1 93 ? 0.331 6.158 -7.229 1.00 98.12 93 LYS A C 1
ATOM 740 O O . LYS A 1 93 ? -0.228 6.429 -8.286 1.00 98.12 93 LYS A O 1
ATOM 745 N N . ALA A 1 94 ? -0.116 5.198 -6.418 1.00 97.38 94 ALA A N 1
ATOM 746 C CA . ALA A 1 94 ? -1.368 4.486 -6.665 1.00 97.38 94 ALA A CA 1
ATOM 747 C C . ALA A 1 94 ? -2.578 5.427 -6.540 1.00 97.38 94 ALA A C 1
ATOM 749 O O . ALA A 1 94 ? -3.495 5.360 -7.358 1.00 97.38 94 ALA A O 1
ATOM 750 N N . LEU A 1 95 ? -2.581 6.331 -5.555 1.00 97.50 95 LEU A N 1
ATOM 751 C CA . LEU A 1 95 ? -3.636 7.331 -5.366 1.00 97.50 95 LEU A CA 1
ATOM 752 C C . LEU A 1 95 ? -3.713 8.333 -6.526 1.00 97.50 95 LEU A C 1
ATOM 754 O O . LEU A 1 95 ? -4.817 8.708 -6.915 1.00 97.50 95 LEU A O 1
ATOM 758 N N . GLU A 1 96 ? -2.574 8.707 -7.104 1.00 97.00 96 GLU A N 1
ATOM 759 C CA . GLU A 1 96 ? -2.475 9.615 -8.257 1.00 97.00 96 GLU A CA 1
ATOM 760 C C . GLU A 1 96 ? -2.770 8.942 -9.611 1.00 97.00 96 GLU A C 1
ATOM 762 O O . GLU A 1 96 ? -2.911 9.629 -10.623 1.00 97.00 96 GLU A O 1
ATOM 767 N N . SER A 1 97 ? -2.839 7.609 -9.655 1.00 94.56 97 SER A N 1
ATOM 768 C CA . SER A 1 97 ? -3.068 6.842 -10.887 1.00 94.56 97 SER A CA 1
ATOM 769 C C . SER A 1 97 ? -4.551 6.591 -11.187 1.00 94.56 97 SER A C 1
ATOM 771 O O . SER A 1 97 ? -5.420 6.809 -10.345 1.00 94.56 97 SER A O 1
ATOM 773 N N . ASP A 1 98 ? -4.824 6.069 -12.383 1.00 93.62 98 ASP A N 1
ATOM 774 C CA . ASP A 1 98 ? -6.119 5.539 -12.830 1.00 93.62 98 ASP A CA 1
ATOM 775 C C . ASP A 1 98 ? -6.353 4.080 -12.387 1.00 93.62 98 ASP A C 1
ATOM 777 O O . ASP A 1 98 ? -7.135 3.351 -12.994 1.00 93.62 98 ASP A O 1
ATOM 781 N N . LEU A 1 99 ? -5.659 3.625 -11.337 1.00 94.31 99 LEU A N 1
ATOM 782 C CA . LEU A 1 99 ? -5.807 2.277 -10.802 1.00 94.31 99 LEU A CA 1
ATOM 783 C C . LEU A 1 99 ? -7.228 2.048 -10.267 1.00 94.31 99 LEU A C 1
ATOM 785 O O . LEU A 1 99 ? -7.641 2.655 -9.283 1.00 94.31 99 LEU A O 1
ATOM 789 N N . GLU A 1 100 ? -7.925 1.076 -10.844 1.00 95.50 100 GLU A N 1
ATOM 790 C CA . GLU A 1 100 ? -9.237 0.602 -10.389 1.00 95.50 100 GLU A CA 1
ATOM 791 C C . GLU A 1 100 ? -9.105 -0.793 -9.756 1.00 95.50 100 GLU A C 1
ATOM 793 O O . GLU A 1 100 ? -9.604 -1.784 -10.282 1.00 95.50 100 GLU A O 1
ATOM 798 N N . SER A 1 101 ? -8.371 -0.897 -8.641 1.00 96.62 101 SER A N 1
ATOM 799 C CA . SER A 1 101 ? -8.253 -2.152 -7.878 1.00 96.62 101 SER A CA 1
ATOM 800 C C . SER A 1 101 ? -8.564 -1.921 -6.400 1.00 96.62 101 SER A C 1
ATOM 802 O O . SER A 1 101 ? -7.718 -1.370 -5.680 1.00 96.62 101 SER A O 1
ATOM 804 N N . PRO A 1 102 ? -9.749 -2.348 -5.919 1.00 97.94 102 PRO A N 1
ATOM 805 C CA . PRO A 1 102 ? -10.073 -2.271 -4.500 1.00 97.94 102 PRO A CA 1
ATOM 806 C C . PRO A 1 102 ? -9.085 -3.074 -3.649 1.00 97.94 102 PRO A C 1
ATOM 808 O O . PRO A 1 102 ? -8.718 -2.629 -2.567 1.00 97.94 102 PRO A O 1
ATOM 811 N N . GLU A 1 103 ? -8.573 -4.202 -4.147 1.00 97.25 103 GLU A N 1
ATOM 812 C CA . GLU A 1 103 ? -7.662 -5.086 -3.414 1.00 97.25 103 GLU A CA 1
ATOM 813 C C . GLU A 1 103 ? -6.324 -4.409 -3.107 1.00 97.25 103 GLU A C 1
ATOM 815 O O . GLU A 1 103 ? -5.803 -4.533 -1.996 1.00 97.25 103 GLU A O 1
ATOM 820 N N . VAL A 1 104 ? -5.764 -3.671 -4.073 1.00 96.88 104 VAL A N 1
ATOM 821 C CA . VAL A 1 104 ? -4.503 -2.943 -3.882 1.00 96.88 104 VAL A CA 1
ATOM 822 C C . VAL A 1 104 ? -4.678 -1.825 -2.862 1.00 96.88 104 VAL A C 1
ATOM 824 O O . VAL A 1 104 ? -3.879 -1.717 -1.929 1.00 96.88 104 VAL A O 1
ATOM 827 N N . TYR A 1 105 ? -5.719 -1.004 -3.016 1.00 98.44 105 TYR A N 1
ATOM 828 C CA . TYR A 1 105 ? -5.979 0.086 -2.082 1.00 98.44 105 TYR A CA 1
ATOM 829 C C . TYR A 1 105 ? -6.268 -0.435 -0.671 1.00 98.44 105 TYR A C 1
ATOM 831 O O . TYR A 1 105 ? -5.679 0.065 0.287 1.00 98.44 105 TYR A O 1
ATOM 839 N N . ASN A 1 106 ? -7.085 -1.485 -0.552 1.00 98.50 106 ASN A N 1
ATOM 840 C CA . ASN A 1 106 ? -7.389 -2.152 0.708 1.00 98.50 106 ASN A CA 1
ATOM 841 C C . ASN A 1 106 ? -6.118 -2.685 1.381 1.00 98.50 106 ASN A C 1
ATOM 843 O O . ASN A 1 106 ? -5.826 -2.361 2.530 1.00 98.50 106 ASN A O 1
ATOM 847 N N . SER A 1 107 ? -5.305 -3.447 0.642 1.00 97.06 107 SER A N 1
ATOM 848 C CA . SER A 1 107 ? -4.086 -4.043 1.186 1.00 97.06 107 SER A CA 1
ATOM 849 C C . SER A 1 107 ? -3.087 -2.992 1.666 1.00 97.06 107 SER A C 1
ATOM 851 O O . SER A 1 107 ? -2.446 -3.205 2.696 1.00 97.06 107 SER A O 1
ATOM 853 N N . LEU A 1 108 ? -2.905 -1.891 0.933 1.00 97.31 108 LEU A N 1
ATOM 854 C CA . LEU A 1 108 ? -1.983 -0.832 1.345 1.00 97.31 108 LEU A CA 1
ATOM 855 C C . LEU A 1 108 ? -2.530 -0.055 2.542 1.00 97.31 108 LEU A C 1
ATOM 857 O O . LEU A 1 108 ? -1.782 0.186 3.490 1.00 97.31 108 LEU A O 1
ATOM 861 N N . ALA A 1 109 ? -3.818 0.291 2.524 1.00 98.44 109 ALA A N 1
ATOM 862 C CA . ALA A 1 109 ? -4.449 1.011 3.619 1.00 98.44 109 ALA A CA 1
ATOM 863 C C . ALA A 1 109 ? -4.397 0.211 4.925 1.00 98.44 109 ALA A C 1
ATOM 865 O O . ALA A 1 109 ? -3.934 0.733 5.935 1.00 98.44 109 ALA A O 1
ATOM 866 N N . TRP A 1 110 ? -4.753 -1.077 4.890 1.00 98.19 110 TRP A N 1
ATOM 867 C CA . TRP A 1 110 ? -4.676 -1.964 6.051 1.00 98.19 110 TRP A CA 1
ATOM 868 C C . TRP A 1 110 ? -3.283 -1.946 6.692 1.00 98.19 110 TRP A C 1
ATOM 870 O O . TRP A 1 110 ? -3.125 -1.709 7.890 1.00 98.19 110 TRP A O 1
ATOM 880 N N . GLN A 1 111 ? -2.240 -2.129 5.880 1.00 96.88 111 GLN A N 1
ATOM 881 C CA . GLN A 1 111 ? -0.867 -2.184 6.377 1.00 96.88 111 GLN A CA 1
ATOM 882 C C . GLN A 1 111 ? -0.410 -0.847 6.982 1.00 96.88 111 GLN A C 1
ATOM 884 O O . GLN A 1 111 ? 0.218 -0.829 8.042 1.00 96.88 111 GLN A O 1
ATOM 889 N N . PHE A 1 112 ? -0.727 0.287 6.348 1.00 98.25 112 PHE A N 1
ATOM 890 C CA . PHE A 1 112 ? -0.364 1.599 6.890 1.00 98.25 112 PHE A CA 1
ATOM 891 C C . PHE A 1 112 ? -1.187 1.997 8.121 1.00 98.25 112 PHE A C 1
ATOM 893 O O . PHE A 1 112 ? -0.633 2.621 9.035 1.00 98.25 112 PHE A O 1
ATOM 900 N N . ALA A 1 113 ? -2.452 1.573 8.201 1.00 98.12 113 ALA A N 1
ATOM 901 C CA . ALA A 1 113 ? -3.302 1.774 9.368 1.00 98.12 113 ALA A CA 1
ATOM 902 C C . ALA A 1 113 ? -2.734 1.048 10.597 1.00 98.12 113 ALA A C 1
ATOM 904 O O . ALA A 1 113 ? -2.564 1.670 11.649 1.00 98.12 113 ALA A O 1
ATOM 905 N N . LEU A 1 114 ? -2.308 -0.214 10.442 1.00 96.25 114 LEU A N 1
ATOM 906 C CA . LEU A 1 114 ? -1.628 -0.969 11.504 1.00 96.25 114 LEU A CA 1
ATOM 907 C C . LEU A 1 114 ? -0.324 -0.299 11.961 1.00 96.25 114 LEU A C 1
ATOM 909 O O . LEU A 1 114 ? -0.018 -0.263 13.155 1.00 96.25 114 LEU A O 1
ATOM 913 N N . LEU A 1 115 ? 0.438 0.273 11.024 1.00 95.50 115 LEU A N 1
ATOM 914 C CA . LEU A 1 115 ? 1.655 1.029 11.331 1.00 95.50 115 LEU A CA 1
ATOM 915 C C . LEU A 1 115 ? 1.377 2.407 11.954 1.00 95.50 115 LEU A C 1
ATOM 917 O O . LEU A 1 115 ? 2.318 3.036 12.450 1.00 95.50 115 LEU A O 1
ATOM 921 N N . LYS A 1 116 ? 0.126 2.889 11.915 1.00 95.94 116 LYS A N 1
ATOM 922 C CA . LYS A 1 116 ? -0.287 4.250 12.297 1.00 95.94 116 LYS A CA 1
ATOM 923 C C . LYS A 1 116 ? 0.594 5.323 11.641 1.00 95.94 116 LYS A C 1
ATOM 925 O O . LYS A 1 116 ? 1.059 6.266 12.287 1.00 95.94 116 LYS A O 1
ATOM 930 N N . LYS A 1 117 ? 0.884 5.145 10.349 1.00 96.06 117 LYS A N 1
ATOM 931 C CA . LYS A 1 117 ? 1.707 6.049 9.528 1.00 96.06 117 LYS A CA 1
ATOM 932 C C . LYS A 1 117 ? 0.873 6.586 8.372 1.00 96.06 117 LYS A C 1
ATOM 934 O O . LYS A 1 117 ? 0.101 5.836 7.798 1.00 96.06 117 LYS A O 1
ATOM 939 N N . TYR A 1 118 ? 1.090 7.852 8.012 1.00 97.81 118 TYR A N 1
ATOM 940 C CA . TYR A 1 118 ? 0.432 8.498 6.864 1.00 97.81 118 TYR A CA 1
ATOM 941 C C . TYR A 1 118 ? -1.105 8.392 6.932 1.00 97.81 118 TYR A C 1
ATOM 943 O O . TYR A 1 118 ? -1.728 7.795 6.055 1.00 97.81 118 TYR A O 1
ATOM 951 N N . PRO A 1 119 ? -1.732 8.867 8.029 1.00 96.88 119 PRO A N 1
ATOM 952 C CA . PRO A 1 119 ? -3.152 8.624 8.287 1.00 96.88 119 PRO A CA 1
ATOM 953 C C . PRO A 1 119 ? -4.081 9.265 7.247 1.00 96.88 119 PRO A C 1
ATOM 955 O O . PRO A 1 119 ? -5.182 8.763 7.036 1.00 96.88 119 PRO A O 1
ATOM 958 N N . GLU A 1 120 ? -3.664 10.356 6.601 1.00 97.00 120 GLU A N 1
ATOM 959 C CA . GLU A 1 120 ? -4.458 11.019 5.563 1.00 97.00 120 GLU A CA 1
ATOM 960 C C . GLU A 1 120 ? -4.504 10.164 4.294 1.00 97.00 120 GLU A C 1
ATOM 962 O O . GLU A 1 120 ? -5.587 9.790 3.844 1.00 97.00 120 GLU A O 1
ATOM 967 N N . GLU A 1 121 ? -3.337 9.761 3.793 1.00 98.25 121 GLU A N 1
ATOM 968 C CA . GLU A 1 121 ? -3.180 8.926 2.601 1.00 98.25 121 GLU A CA 1
ATOM 969 C C . GLU A 1 121 ? -3.754 7.519 2.809 1.00 98.25 121 GLU A C 1
ATOM 971 O O . GLU A 1 121 ? -4.375 6.944 1.915 1.00 98.25 121 GLU A O 1
ATOM 976 N N . THR A 1 122 ? -3.594 6.972 4.016 1.00 98.38 122 THR A N 1
ATOM 977 C CA . THR A 1 122 ? -4.191 5.690 4.417 1.00 98.38 122 THR A CA 1
ATOM 978 C C . THR A 1 122 ? -5.711 5.752 4.333 1.00 98.38 122 THR A C 1
ATOM 980 O O . THR A 1 122 ? -6.343 4.866 3.759 1.00 98.38 122 THR A O 1
ATOM 983 N N . LEU A 1 123 ? -6.305 6.822 4.870 1.00 98.31 123 LEU A N 1
ATOM 984 C CA . LEU A 1 123 ? -7.749 7.002 4.848 1.00 98.31 123 LEU A CA 1
ATOM 985 C C . LEU A 1 123 ? -8.280 7.237 3.433 1.00 98.31 123 LEU A C 1
ATOM 987 O O . LEU A 1 123 ? -9.367 6.760 3.106 1.00 98.31 123 LEU A O 1
ATOM 991 N N . GLU A 1 124 ? -7.535 7.961 2.600 1.00 98.50 124 GLU A N 1
ATOM 992 C CA . GLU A 1 124 ? -7.878 8.161 1.194 1.00 98.50 124 GLU A CA 1
ATOM 993 C C . GLU A 1 124 ? -7.874 6.838 0.419 1.00 98.50 124 GLU A C 1
ATOM 995 O O . GLU A 1 124 ? -8.828 6.548 -0.302 1.00 98.50 124 GLU A O 1
ATOM 1000 N N . ALA A 1 125 ? -6.858 5.996 0.621 1.00 98.69 125 ALA A N 1
ATOM 1001 C CA . ALA A 1 125 ? -6.789 4.685 -0.015 1.00 98.69 125 ALA A CA 1
ATOM 1002 C C . ALA A 1 125 ? -7.912 3.754 0.451 1.00 98.69 125 ALA A C 1
ATOM 1004 O O . ALA A 1 125 ? -8.598 3.171 -0.385 1.00 98.69 125 ALA A O 1
ATOM 1005 N N . ALA A 1 126 ? -8.173 3.666 1.758 1.00 98.75 126 ALA A N 1
ATOM 1006 C CA . ALA A 1 126 ? -9.287 2.863 2.260 1.00 98.75 126 ALA A CA 1
ATOM 1007 C C . ALA A 1 126 ? -10.642 3.356 1.733 1.00 98.75 126 ALA A C 1
ATOM 1009 O O . ALA A 1 126 ? -11.499 2.554 1.369 1.00 98.75 126 ALA A O 1
ATOM 1010 N N . LYS A 1 127 ? -10.818 4.680 1.625 1.00 98.62 127 LYS A N 1
ATOM 1011 C CA . LYS A 1 127 ? -12.009 5.269 1.014 1.00 98.62 127 LYS A CA 1
ATOM 1012 C C . LYS A 1 127 ? -12.143 4.851 -0.455 1.00 98.62 127 LYS A C 1
ATOM 1014 O O . LYS A 1 127 ? -13.219 4.409 -0.836 1.00 98.62 127 LYS A O 1
ATOM 1019 N N . LYS A 1 128 ? -11.077 4.950 -1.261 1.00 98.50 128 LYS A N 1
ATOM 1020 C CA . LYS A 1 128 ? -11.096 4.498 -2.665 1.00 98.50 128 LYS A CA 1
ATOM 1021 C C . LYS A 1 128 ? -11.428 3.011 -2.784 1.00 98.50 128 LYS A C 1
ATOM 1023 O O . LYS A 1 128 ? -12.219 2.639 -3.644 1.00 98.50 128 LYS A O 1
ATOM 1028 N N . ALA A 1 129 ? -10.860 2.168 -1.919 1.00 98.69 129 ALA A N 1
ATOM 1029 C CA . ALA A 1 129 ? -11.185 0.743 -1.888 1.00 98.69 129 ALA A CA 1
ATOM 1030 C C . ALA A 1 129 ? -12.685 0.519 -1.644 1.00 98.69 129 ALA A C 1
ATOM 1032 O O . ALA A 1 129 ? -13.321 -0.227 -2.383 1.00 98.69 129 ALA A O 1
ATOM 1033 N N . HIS A 1 130 ? -13.256 1.216 -0.657 1.00 98.56 130 HIS A N 1
ATOM 1034 C CA . HIS A 1 130 ? -14.680 1.137 -0.340 1.00 98.56 130 HIS A CA 1
ATOM 1035 C C . HIS A 1 130 ? -15.568 1.687 -1.467 1.00 98.56 130 HIS A C 1
ATOM 1037 O O . HIS A 1 130 ? -16.593 1.098 -1.774 1.00 98.56 130 HIS A O 1
ATOM 1043 N N . GLU A 1 131 ? -15.179 2.775 -2.136 1.00 98.31 131 GLU A N 1
ATOM 1044 C CA . GLU A 1 131 ? -15.931 3.308 -3.283 1.00 98.31 131 GLU A CA 1
ATOM 1045 C C . GLU A 1 131 ? -15.959 2.331 -4.473 1.00 98.31 131 GLU A C 1
ATOM 1047 O O . GLU A 1 131 ? -16.967 2.255 -5.175 1.00 98.31 131 GLU A O 1
ATOM 1052 N N . LEU A 1 132 ? -14.881 1.567 -4.686 1.00 98.38 132 LEU A N 1
ATOM 1053 C CA . LEU A 1 132 ? -14.791 0.550 -5.741 1.00 98.38 132 LEU A CA 1
ATOM 1054 C C . LEU A 1 132 ? -15.521 -0.756 -5.387 1.00 98.38 132 LEU A C 1
ATOM 1056 O O .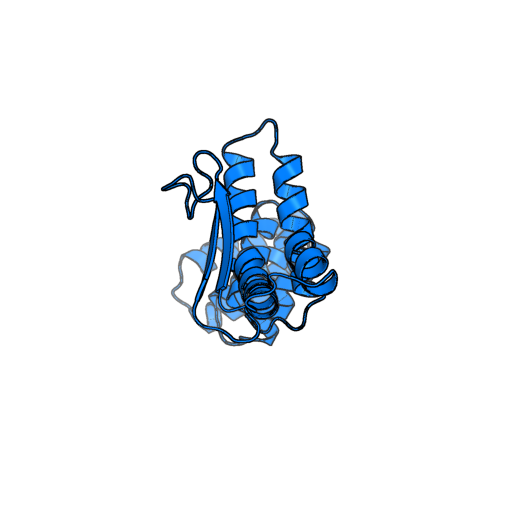 LEU A 1 132 ? -15.978 -1.462 -6.285 1.00 98.38 132 LEU A O 1
ATOM 1060 N N . ALA A 1 133 ? -15.627 -1.084 -4.100 1.00 98.31 133 ALA A N 1
ATOM 1061 C CA . ALA A 1 133 ? -16.259 -2.304 -3.602 1.00 98.31 133 ALA A CA 1
ATOM 1062 C C . ALA A 1 133 ? -17.044 -2.020 -2.300 1.00 98.31 133 ALA A C 1
ATOM 1064 O O . ALA A 1 133 ? -16.605 -2.387 -1.207 1.00 98.31 133 ALA A O 1
ATOM 1065 N N . PRO A 1 134 ? -18.211 -1.350 -2.398 1.00 97.81 134 PRO A N 1
ATOM 1066 C CA . PRO A 1 134 ? -18.930 -0.824 -1.235 1.00 97.81 134 PRO A CA 1
ATOM 1067 C C . PRO A 1 134 ? -19.575 -1.889 -0.348 1.00 97.81 134 PRO A C 1
ATOM 1069 O O . PRO A 1 134 ? -19.854 -1.604 0.813 1.00 97.81 134 PRO A O 1
ATOM 1072 N N . ASP A 1 135 ? -19.780 -3.097 -0.873 1.00 96.50 135 ASP A N 1
ATOM 1073 C CA . ASP A 1 135 ? -20.463 -4.196 -0.182 1.00 96.50 135 ASP A CA 1
ATOM 1074 C C . ASP A 1 135 ? -19.490 -5.257 0.378 1.00 96.50 135 ASP A C 1
ATOM 1076 O O . ASP A 1 135 ? -19.924 -6.307 0.850 1.00 96.50 135 ASP A O 1
ATOM 1080 N N . ASP A 1 136 ? -18.172 -5.016 0.327 1.00 98.38 136 ASP A N 1
ATOM 1081 C CA . ASP A 1 136 ? -17.166 -5.920 0.900 1.00 98.38 136 ASP A CA 1
ATOM 1082 C C . ASP A 1 136 ? -16.882 -5.563 2.367 1.00 98.38 136 ASP A C 1
ATOM 1084 O O . ASP A 1 136 ? -16.300 -4.519 2.680 1.00 98.38 136 ASP A O 1
ATOM 1088 N N . ALA A 1 137 ? -17.267 -6.455 3.282 1.00 98.12 137 ALA A N 1
ATOM 1089 C CA . ALA A 1 137 ? -17.129 -6.234 4.718 1.00 98.12 137 ALA A CA 1
ATOM 1090 C C . ALA A 1 137 ? -15.666 -6.064 5.175 1.00 98.12 137 ALA A C 1
ATOM 1092 O O . ALA A 1 137 ? -15.409 -5.272 6.079 1.00 98.12 137 ALA A O 1
ATOM 1093 N N . ASN A 1 138 ? -14.700 -6.729 4.527 1.00 98.25 138 ASN A N 1
ATOM 1094 C CA . ASN A 1 138 ? -13.278 -6.604 4.877 1.00 98.25 138 ASN A CA 1
ATOM 1095 C C . ASN A 1 138 ? -12.716 -5.232 4.484 1.00 98.25 138 ASN A C 1
ATOM 1097 O O . ASN A 1 138 ? -11.844 -4.682 5.162 1.00 98.25 138 ASN A O 1
ATOM 1101 N N . ILE A 1 139 ? -13.218 -4.666 3.386 1.00 98.69 139 ILE A N 1
ATOM 1102 C CA . ILE A 1 139 ? -12.846 -3.318 2.950 1.00 98.69 139 ILE A CA 1
ATOM 1103 C C . ILE A 1 139 ? -13.474 -2.271 3.871 1.00 98.69 139 ILE A C 1
ATOM 1105 O O . ILE A 1 139 ? -12.825 -1.279 4.209 1.00 98.69 139 ILE A O 1
ATOM 1109 N N . ILE A 1 140 ? -14.709 -2.498 4.325 1.00 98.75 140 ILE A N 1
ATOM 1110 C CA . ILE A 1 140 ? -15.360 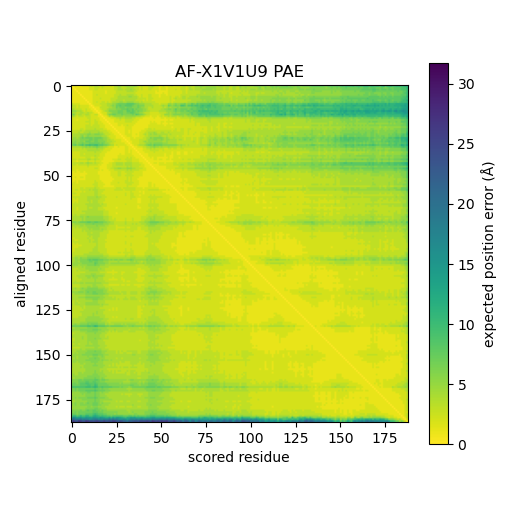-1.619 5.301 1.00 98.75 140 ILE A CA 1
ATOM 1111 C C . ILE A 1 140 ? -14.619 -1.642 6.649 1.00 98.75 140 ILE A C 1
ATOM 1113 O O . ILE A 1 140 ? -14.367 -0.564 7.188 1.00 98.75 140 ILE A O 1
ATOM 1117 N N . ASP A 1 141 ? -14.203 -2.809 7.160 1.00 98.69 141 ASP A N 1
ATOM 1118 C CA . ASP A 1 141 ? -13.340 -2.907 8.360 1.00 98.69 141 ASP A CA 1
ATOM 1119 C C . ASP A 1 141 ? -12.008 -2.177 8.147 1.00 98.69 141 ASP A C 1
ATOM 1121 O O . ASP A 1 141 ? -11.596 -1.363 8.970 1.00 98.69 141 ASP A O 1
ATOM 1125 N N . THR A 1 142 ? -11.370 -2.335 6.985 1.00 98.62 142 THR A N 1
ATOM 1126 C CA . THR A 1 142 ? -10.148 -1.575 6.680 1.00 98.62 142 THR A CA 1
ATOM 1127 C C . THR A 1 142 ? -10.399 -0.064 6.670 1.00 98.62 142 THR A C 1
ATOM 1129 O O . THR A 1 142 ? -9.559 0.717 7.137 1.00 98.62 142 THR A O 1
ATOM 1132 N N . TYR A 1 143 ? -11.562 0.380 6.188 1.00 98.69 143 TYR A N 1
ATOM 1133 C CA . TYR A 1 143 ? -11.954 1.784 6.256 1.00 98.69 143 TYR A CA 1
ATOM 1134 C C . TYR A 1 143 ? -12.189 2.248 7.697 1.00 98.69 143 TYR A C 1
ATOM 1136 O O . TYR A 1 143 ? -11.739 3.339 8.064 1.00 98.69 143 TYR A O 1
ATOM 1144 N N . ALA A 1 144 ? -12.796 1.411 8.539 1.00 98.69 144 ALA A N 1
ATOM 1145 C CA . ALA A 1 144 ? -12.954 1.653 9.968 1.00 98.69 144 ALA A CA 1
ATOM 1146 C C . ALA A 1 144 ? -11.599 1.753 10.695 1.00 98.69 144 ALA A C 1
ATOM 1148 O O . ALA A 1 144 ? -11.345 2.755 11.371 1.00 98.69 144 ALA A O 1
ATOM 1149 N N . GLU A 1 145 ? -10.690 0.796 10.487 1.00 98.62 145 GLU A N 1
ATOM 1150 C CA . GLU A 1 145 ? -9.325 0.802 11.033 1.00 98.62 145 GLU A CA 1
ATOM 1151 C C . GLU A 1 145 ? -8.543 2.036 10.573 1.00 98.62 145 GLU A C 1
ATOM 1153 O O . GLU A 1 145 ? -7.805 2.641 11.350 1.00 98.62 145 GLU A O 1
ATOM 1158 N N . SER A 1 146 ? -8.742 2.475 9.330 1.00 98.56 146 SER A N 1
ATOM 1159 C CA . SER A 1 146 ? -8.105 3.686 8.807 1.00 98.56 146 SER A CA 1
ATOM 1160 C C . SER A 1 146 ? -8.619 4.954 9.497 1.00 98.56 146 SER A C 1
ATOM 1162 O O . SER A 1 146 ? -7.828 5.843 9.821 1.00 98.56 146 SER A O 1
ATOM 1164 N N . HIS A 1 147 ? -9.924 5.047 9.796 1.00 98.50 147 HIS A N 1
ATOM 1165 C CA . HIS A 1 147 ? -10.451 6.129 10.644 1.00 98.50 147 HIS A CA 1
ATOM 1166 C C . HIS A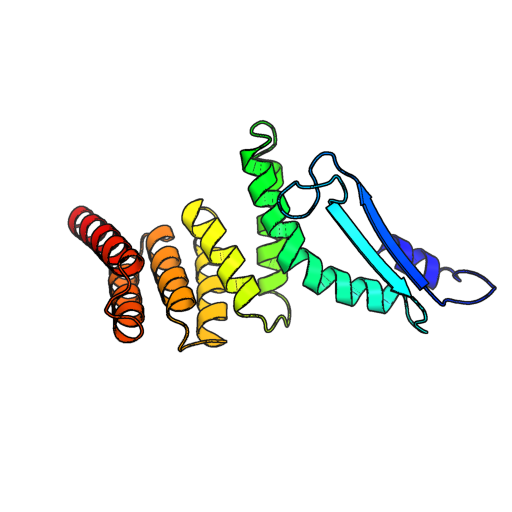 1 147 ? -9.875 6.054 12.058 1.00 98.50 147 HIS A C 1
ATOM 1168 O O . HIS A 1 147 ? -9.507 7.091 12.611 1.00 98.50 147 HIS A O 1
ATOM 1174 N N . TYR A 1 148 ? -9.749 4.854 12.625 1.00 97.88 148 TYR A N 1
ATOM 1175 C CA . TYR A 1 148 ? -9.152 4.646 13.944 1.00 97.88 148 TYR A CA 1
ATOM 1176 C C . TYR A 1 148 ? -7.686 5.097 13.990 1.00 97.88 148 TYR A C 1
ATOM 1178 O O . TYR A 1 148 ? -7.298 5.852 14.882 1.00 97.88 148 TYR A O 1
ATOM 1186 N N . ALA A 1 149 ? -6.878 4.709 13.001 1.00 96.44 149 ALA A N 1
ATOM 1187 C CA . ALA A 1 149 ? -5.486 5.131 12.868 1.00 96.44 149 ALA A CA 1
ATOM 1188 C C . ALA A 1 149 ? -5.346 6.654 12.698 1.00 96.44 149 ALA A C 1
ATOM 1190 O O . ALA A 1 149 ? -4.362 7.236 13.156 1.00 96.44 149 ALA A O 1
ATOM 1191 N N . ALA A 1 150 ? -6.345 7.306 12.096 1.00 96.50 150 ALA A N 1
ATOM 1192 C CA . ALA A 1 150 ? -6.441 8.758 11.971 1.00 96.50 150 ALA A CA 1
ATOM 1193 C C . ALA A 1 150 ? -7.021 9.467 13.215 1.00 96.50 150 ALA A C 1
ATOM 1195 O O . ALA A 1 150 ? -7.271 10.672 13.155 1.00 96.50 150 ALA A O 1
ATOM 1196 N N . GLY A 1 151 ? -7.274 8.748 14.316 1.00 95.88 151 GLY A N 1
ATOM 1197 C CA . GLY A 1 151 ? -7.844 9.302 15.550 1.00 95.88 151 GLY A CA 1
ATOM 1198 C C . GLY A 1 151 ? -9.332 9.655 15.459 1.00 95.88 151 GLY A C 1
ATOM 1199 O O . GLY A 1 151 ? -9.849 10.367 16.304 1.00 95.88 151 GLY A O 1
ATOM 1200 N N . LYS A 1 152 ? -10.048 9.194 14.428 1.00 97.31 152 LYS A N 1
ATOM 1201 C CA . LYS A 1 152 ? -11.475 9.485 14.204 1.00 97.31 152 LYS A CA 1
ATOM 1202 C C . LYS A 1 152 ? -12.336 8.362 14.786 1.00 97.31 152 LYS A C 1
ATOM 1204 O O . LYS A 1 152 ? -13.063 7.693 14.046 1.00 97.31 152 LYS A O 1
ATOM 1209 N N . TYR A 1 153 ? -12.258 8.133 16.098 1.00 97.62 153 TYR A N 1
ATOM 1210 C CA . TYR A 1 153 ? -12.829 6.937 16.738 1.00 97.62 153 TYR A CA 1
ATOM 1211 C C . TYR A 1 153 ? -14.343 6.800 16.541 1.00 97.62 153 TYR A C 1
ATOM 1213 O O . TYR A 1 153 ? -14.822 5.709 16.241 1.00 97.62 153 TYR A O 1
ATOM 1221 N N . GLY A 1 154 ? -15.097 7.904 16.578 1.00 98.25 154 GLY A N 1
ATOM 1222 C CA . GLY A 1 154 ? -16.539 7.871 16.300 1.00 98.25 154 GLY A CA 1
ATOM 1223 C C . GLY A 1 154 ? -16.875 7.347 14.896 1.00 98.25 154 GLY A C 1
ATOM 1224 O O . GLY A 1 154 ? -17.829 6.588 14.726 1.00 98.25 154 GLY A O 1
ATOM 1225 N N . LYS A 1 155 ? -16.058 7.686 13.886 1.00 98.38 155 LYS A N 1
ATOM 1226 C CA . LYS A 1 155 ? -16.216 7.150 12.524 1.00 98.38 155 LYS A CA 1
ATOM 1227 C C . LYS A 1 155 ? -15.760 5.699 12.420 1.00 98.38 155 LYS A C 1
ATOM 1229 O O . LYS A 1 155 ? -16.402 4.941 11.704 1.00 98.38 155 LYS A O 1
ATOM 1234 N N . ALA A 1 156 ? -14.702 5.315 13.133 1.00 98.56 156 ALA A N 1
ATOM 1235 C CA . ALA A 1 156 ? -14.256 3.925 13.189 1.00 98.56 156 ALA A CA 1
ATOM 1236 C C . ALA A 1 156 ? -15.365 3.010 13.735 1.00 98.56 156 ALA A C 1
ATOM 1238 O O . ALA A 1 156 ? -15.750 2.050 13.079 1.00 98.56 156 ALA A O 1
ATOM 1239 N N . VAL A 1 157 ? -15.976 3.377 14.870 1.00 98.69 157 VAL A N 1
ATOM 1240 C CA . VAL A 1 157 ? -17.116 2.645 15.452 1.00 98.69 157 VAL A CA 1
ATOM 1241 C C . VAL A 1 157 ? -18.301 2.568 14.486 1.00 98.69 157 VAL A C 1
ATOM 1243 O O . VAL A 1 157 ? -18.966 1.537 14.416 1.00 98.69 157 VAL A O 1
ATOM 1246 N N . TYR A 1 158 ? -18.599 3.653 13.764 1.00 98.62 158 TYR A N 1
ATOM 1247 C CA . TYR A 1 158 ? -19.675 3.664 12.772 1.00 98.62 158 TYR A CA 1
ATOM 1248 C C . TYR A 1 158 ? -19.421 2.649 11.652 1.00 98.62 158 TYR A C 1
ATOM 1250 O O . TYR A 1 158 ? -20.266 1.791 11.417 1.00 98.62 158 TYR A O 1
ATOM 1258 N N . TRP A 1 159 ? -18.264 2.717 10.991 1.00 98.56 159 TRP A N 1
ATOM 1259 C CA . TRP A 1 159 ? -17.972 1.852 9.846 1.00 98.56 159 TRP A CA 1
ATOM 1260 C C . TRP A 1 159 ? -17.836 0.386 10.242 1.00 98.56 159 TRP A C 1
ATOM 1262 O O . TRP A 1 159 ? -18.345 -0.475 9.536 1.00 98.56 159 TRP A O 1
ATOM 1272 N N . GLU A 1 160 ? -17.280 0.096 11.416 1.00 98.69 160 GLU A N 1
ATOM 1273 C CA . GLU A 1 160 ? -17.187 -1.281 11.903 1.00 98.69 160 GLU A CA 1
ATOM 1274 C C . GLU A 1 160 ? -18.569 -1.906 12.154 1.00 98.69 160 GLU A C 1
ATOM 1276 O O . GLU A 1 160 ? -18.805 -3.085 11.892 1.00 98.69 160 GLU A O 1
ATOM 1281 N N . LYS A 1 161 ? -19.542 -1.097 12.599 1.00 98.62 161 LYS A N 1
ATOM 1282 C CA . LYS A 1 161 ? -20.941 -1.536 12.678 1.00 98.62 161 LYS A CA 1
ATOM 1283 C C . LYS A 1 161 ? -21.538 -1.802 11.300 1.00 98.62 161 LYS A C 1
ATOM 1285 O O . LYS A 1 161 ? -22.352 -2.713 11.191 1.00 98.62 161 LYS A O 1
ATOM 1290 N N . GLU A 1 162 ? -21.165 -1.040 10.271 1.00 98.50 162 GLU A N 1
ATOM 1291 C CA . GLU A 1 162 ? -21.604 -1.317 8.898 1.00 98.50 162 GLU A CA 1
ATOM 1292 C C . GLU A 1 162 ? -21.010 -2.634 8.372 1.00 98.50 162 GLU A C 1
ATOM 1294 O O . GLU A 1 162 ? -21.756 -3.430 7.805 1.00 98.50 162 GLU A O 1
ATOM 1299 N N . ALA A 1 163 ? -19.731 -2.928 8.642 1.00 98.31 163 ALA A N 1
ATOM 1300 C CA . ALA A 1 163 ? -19.124 -4.222 8.303 1.00 98.31 163 ALA A CA 1
ATOM 1301 C C . ALA A 1 163 ? -19.869 -5.393 8.972 1.00 98.31 163 ALA A C 1
ATOM 1303 O O . ALA A 1 163 ? -20.243 -6.367 8.315 1.00 98.31 163 ALA A O 1
ATOM 1304 N N . LEU A 1 164 ? -20.195 -5.262 10.263 1.00 98.44 164 LEU A N 1
ATOM 1305 C CA . LEU A 1 164 ? -20.965 -6.258 11.020 1.00 98.44 164 LEU A CA 1
ATOM 1306 C C . LEU A 1 164 ? -22.425 -6.408 10.566 1.00 98.44 164 LEU A C 1
ATOM 1308 O O . LEU A 1 164 ? -23.053 -7.412 10.888 1.00 98.44 164 LEU A O 1
ATOM 1312 N N . LYS A 1 165 ? -23.006 -5.457 9.825 1.00 98.25 165 LYS A N 1
ATOM 1313 C CA . LYS A 1 165 ? -24.325 -5.684 9.205 1.00 98.25 165 LYS A CA 1
ATOM 1314 C C . LYS A 1 165 ? -24.242 -6.697 8.066 1.00 98.25 165 LYS A C 1
ATOM 1316 O O . LYS A 1 165 ? -25.212 -7.420 7.849 1.00 98.25 165 LYS A O 1
ATOM 1321 N N . ILE A 1 166 ? -23.117 -6.729 7.349 1.00 97.75 166 ILE A N 1
ATOM 1322 C CA . ILE A 1 166 ? -22.871 -7.658 6.240 1.00 97.75 166 ILE A CA 1
ATOM 1323 C C . ILE A 1 166 ? -22.418 -9.017 6.782 1.00 97.75 166 ILE A C 1
ATOM 1325 O O . ILE A 1 166 ? -22.948 -10.045 6.364 1.00 97.75 166 ILE A O 1
ATOM 1329 N N . GLU A 1 167 ? -21.514 -9.029 7.768 1.00 97.88 167 GLU A N 1
ATOM 1330 C CA . GLU A 1 167 ? -21.039 -10.255 8.425 1.00 97.88 167 GLU A CA 1
ATOM 1331 C C . GLU A 1 167 ? -21.246 -10.225 9.957 1.00 97.88 167 GLU A C 1
ATOM 1333 O O . GLU A 1 167 ? -20.293 -10.026 10.715 1.00 97.88 167 GLU A O 1
ATOM 1338 N N . PRO A 1 168 ? -22.476 -10.467 10.460 1.00 97.62 168 PRO A N 1
ATOM 1339 C CA . PRO A 1 168 ? -22.805 -10.319 11.887 1.00 97.62 168 PRO A CA 1
ATOM 1340 C C . PRO A 1 168 ? -22.051 -11.254 12.833 1.00 97.62 168 PRO A C 1
ATOM 1342 O O . PRO A 1 168 ? -21.841 -10.932 14.005 1.00 97.62 168 PRO A O 1
ATOM 1345 N N . ASP A 1 169 ? -21.645 -12.418 12.333 1.00 97.25 169 ASP A N 1
ATOM 1346 C CA . ASP A 1 169 ? -20.977 -13.455 13.118 1.00 97.25 169 ASP A CA 1
ATOM 1347 C C . ASP A 1 169 ? -19.447 -13.382 13.034 1.00 97.25 169 ASP A C 1
ATOM 1349 O O . ASP A 1 169 ? -18.754 -14.231 13.597 1.00 97.25 169 ASP A O 1
ATOM 1353 N N . ASN A 1 170 ? -18.897 -12.357 12.374 1.00 98.00 170 ASN A N 1
ATOM 1354 C CA . ASN A 1 170 ? -17.457 -12.196 12.245 1.00 98.00 170 ASN A CA 1
ATOM 1355 C C . ASN A 1 170 ? -16.827 -11.775 13.589 1.00 98.00 170 ASN A C 1
ATOM 1357 O O . ASN A 1 170 ? -16.893 -10.625 14.026 1.00 98.00 170 ASN A O 1
ATOM 1361 N N . GLU A 1 171 ? -16.194 -12.736 14.265 1.00 98.12 17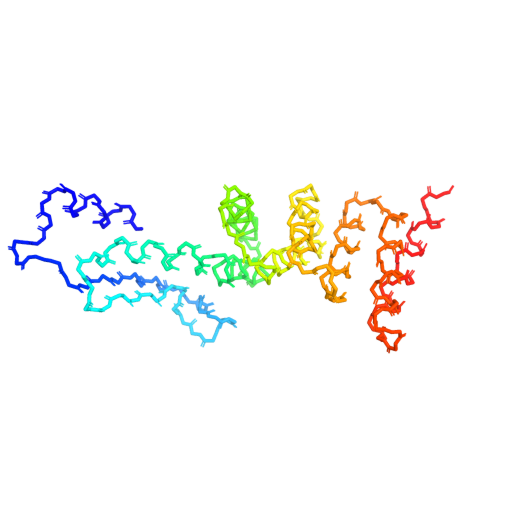1 GLU A N 1
ATOM 1362 C CA . GLU A 1 171 ? -15.543 -12.536 15.566 1.00 98.12 171 GLU A CA 1
ATOM 1363 C C . GLU A 1 171 ? -14.364 -11.556 15.522 1.00 98.12 171 GLU A C 1
ATOM 1365 O O . GLU A 1 171 ? -14.016 -10.963 16.545 1.00 98.12 171 GLU A O 1
ATOM 1370 N N . PHE A 1 172 ? -13.731 -11.383 14.360 1.00 97.88 172 PHE A N 1
ATOM 1371 C CA . PHE A 1 172 ? -12.679 -10.388 14.197 1.00 97.88 172 PHE A CA 1
ATOM 1372 C C . PHE A 1 172 ? -13.269 -8.973 14.242 1.00 97.88 172 PHE A C 1
ATOM 1374 O O . PHE A 1 172 ? -12.824 -8.168 15.063 1.00 97.88 172 PHE A O 1
ATOM 1381 N N . PHE A 1 173 ? -14.338 -8.715 13.485 1.00 98.38 173 PHE A N 1
ATOM 1382 C CA . PHE A 1 173 ? -15.008 -7.409 13.471 1.00 98.38 173 PHE A CA 1
ATOM 1383 C C . PHE A 1 173 ? -15.616 -7.040 14.829 1.00 98.38 173 PHE A C 1
ATOM 1385 O O . PHE A 1 173 ? -15.519 -5.906 15.295 1.00 98.38 173 PHE A O 1
ATOM 1392 N N . LYS A 1 174 ? -16.160 -8.017 15.566 1.00 98.62 174 LYS A N 1
ATOM 1393 C CA . LYS A 1 174 ? -16.638 -7.778 16.942 1.00 98.62 174 LYS A CA 1
ATOM 1394 C C . LYS A 1 174 ? -15.522 -7.270 17.864 1.00 98.62 174 LYS A C 1
ATOM 1396 O O . LYS A 1 174 ? -15.747 -6.361 18.664 1.00 98.62 174 LYS A O 1
ATOM 1401 N N . LYS A 1 175 ? -14.312 -7.829 17.748 1.00 98.38 175 LYS A N 1
ATOM 1402 C CA . LYS A 1 175 ? -13.142 -7.393 18.532 1.00 98.38 175 LYS A CA 1
ATOM 1403 C C . LYS A 1 175 ? -12.643 -6.017 18.101 1.00 98.38 175 LYS A C 1
ATOM 1405 O O . LYS A 1 175 ? -12.279 -5.214 18.959 1.00 98.38 175 LYS A O 1
ATOM 1410 N N . GLN A 1 176 ? -12.639 -5.744 16.799 1.00 98.06 176 GLN A N 1
ATOM 1411 C CA . GLN A 1 176 ? -12.305 -4.430 16.246 1.00 98.06 176 GLN A CA 1
ATOM 1412 C C . GLN A 1 176 ? -13.271 -3.360 16.762 1.00 98.06 176 GLN A C 1
ATOM 1414 O O . GLN A 1 176 ? -12.831 -2.339 17.293 1.00 98.06 176 GLN A O 1
ATOM 1419 N N . LEU A 1 177 ? -14.577 -3.642 16.744 1.00 98.56 177 LEU A N 1
ATOM 1420 C CA . LEU A 1 177 ? -15.601 -2.742 17.265 1.00 98.56 177 LEU A CA 1
ATOM 1421 C C . LEU A 1 177 ? -15.370 -2.426 18.744 1.00 98.56 177 LEU A C 1
ATOM 1423 O O . LEU A 1 177 ? -15.374 -1.254 19.121 1.00 98.56 177 LEU A O 1
ATOM 1427 N N . GLN A 1 178 ? -15.114 -3.449 19.566 1.00 98.38 178 GLN A N 1
ATOM 1428 C CA . GLN A 1 178 ? -14.801 -3.254 20.982 1.00 98.38 178 GLN A CA 1
ATOM 1429 C C . GLN A 1 178 ? -13.562 -2.361 21.162 1.00 98.38 178 GLN A C 1
ATOM 1431 O O . GLN A 1 178 ? -13.605 -1.390 21.916 1.00 98.38 178 GLN A O 1
ATOM 1436 N N . LYS A 1 179 ? -12.476 -2.636 20.425 1.00 97.94 179 LYS A N 1
ATOM 1437 C CA . LYS A 1 179 ? -11.246 -1.827 20.452 1.00 97.94 179 LYS A CA 1
ATOM 1438 C C . LYS A 1 179 ? -11.525 -0.356 20.123 1.00 97.94 179 LYS A C 1
ATOM 1440 O O . LYS A 1 179 ? -10.962 0.535 20.760 1.00 97.94 179 LYS A O 1
ATOM 1445 N N . PHE A 1 180 ? -12.369 -0.089 19.128 1.00 98.31 180 PHE A N 1
ATOM 1446 C CA . PHE A 1 180 ? -12.720 1.274 18.726 1.00 98.31 180 PHE A CA 1
ATOM 1447 C C . PHE A 1 180 ? -13.607 1.978 19.758 1.00 98.31 180 PHE A C 1
ATOM 1449 O O . PHE A 1 180 ? -13.400 3.162 20.019 1.00 98.31 180 PHE A O 1
ATOM 1456 N N . GLN A 1 181 ? -14.549 1.261 20.376 1.00 98.31 181 GLN A N 1
ATOM 1457 C CA . GLN A 1 181 ? -15.409 1.793 21.437 1.00 98.31 181 GLN A CA 1
ATOM 1458 C C . GLN A 1 181 ? -14.603 2.184 22.678 1.00 98.31 181 GLN A C 1
ATOM 1460 O O . GLN A 1 181 ? -14.740 3.302 23.162 1.00 98.31 181 GLN A O 1
ATOM 1465 N N . GLU A 1 182 ? -13.688 1.322 23.128 1.00 98.00 182 GLU A N 1
ATOM 1466 C CA . GLU A 1 182 ? -12.814 1.616 24.271 1.00 98.00 182 GLU A CA 1
ATOM 1467 C C . GLU A 1 182 ? -11.899 2.826 24.031 1.00 98.00 182 GLU A C 1
ATOM 1469 O O . GLU A 1 182 ? -11.476 3.483 24.981 1.00 98.00 182 GLU A O 1
ATOM 1474 N N . ALA A 1 183 ? -11.526 3.099 22.778 1.00 96.69 183 ALA A N 1
ATOM 1475 C CA . ALA A 1 183 ? -10.739 4.280 22.438 1.00 96.69 183 ALA A CA 1
ATOM 1476 C C . ALA A 1 183 ? -11.584 5.556 22.415 1.00 96.69 183 ALA A C 1
ATOM 1478 O O . ALA A 1 183 ? -11.108 6.585 22.883 1.00 96.69 183 ALA A O 1
ATOM 1479 N N . LEU A 1 184 ? -12.824 5.472 21.921 1.00 97.06 184 LEU A N 1
ATOM 1480 C CA . LEU A 1 184 ? -13.776 6.581 21.935 1.00 97.06 184 LEU A CA 1
ATOM 1481 C C . LEU A 1 184 ? -14.102 7.014 23.373 1.00 97.06 184 LEU A C 1
ATOM 1483 O O . LEU A 1 184 ? -14.031 8.194 23.682 1.00 97.06 184 LEU A O 1
ATOM 1487 N N . GLU A 1 185 ? -14.352 6.061 24.273 1.00 96.00 185 GLU A N 1
ATOM 1488 C CA . GLU A 1 185 ? -14.643 6.340 25.691 1.00 96.00 185 GLU A CA 1
ATOM 1489 C C . GLU A 1 185 ? -13.476 6.983 26.455 1.00 96.00 185 GLU A C 1
ATOM 1491 O O . GLU A 1 185 ? -13.690 7.602 27.490 1.00 96.00 185 GLU A O 1
ATOM 1496 N N . LYS A 1 186 ? -12.233 6.808 25.988 1.00 93.25 186 LYS A N 1
ATOM 1497 C CA . LYS A 1 186 ? -11.033 7.409 26.602 1.00 93.25 186 LYS A CA 1
ATOM 1498 C C . LYS A 1 186 ? -10.718 8.806 26.066 1.00 93.25 186 LYS A C 1
ATOM 1500 O O . LYS A 1 186 ? -9.810 9.447 26.595 1.00 93.25 186 LYS A O 1
ATOM 1505 N N . GLU A 1 187 ? -11.364 9.216 24.977 1.00 83.88 187 GLU A N 1
ATOM 1506 C CA . GLU A 1 187 ? -11.210 10.546 24.379 1.00 83.88 187 GLU A CA 1
ATOM 1507 C C . GLU A 1 187 ? -12.134 11.586 25.044 1.00 83.88 187 GLU A C 1
ATOM 1509 O O . GLU A 1 187 ? -11.783 12.768 25.057 1.00 83.88 187 GLU A O 1
ATOM 1514 N N . ASP A 1 188 ? -13.252 11.133 25.627 1.00 62.94 188 ASP A N 1
ATOM 1515 C CA . ASP A 1 188 ? -14.227 11.924 26.400 1.00 62.94 188 ASP A CA 1
ATOM 1516 C C . ASP A 1 188 ? -13.793 12.167 27.865 1.00 62.94 188 ASP A C 1
ATOM 1518 O O . ASP A 1 188 ? -14.073 13.277 28.386 1.00 62.94 188 ASP A O 1
#

pLDDT: mean 96.37, std 3.4, range [62.94, 98.75]

Organism: NCBI:txid412755

Sequence (188 aa):
ISALESGEAAGGDRRGKQSASLVVIRKRGGYLGVDDRLVDLKVVDNPEPVKELRRQYELWQFAFLAPSYLRLSEEEPDKKDVFIKRSHALLLKALESDLESPEVYNSLAWQFALLKKYPEETLEAAKKAHELAPDDANIIDTYAESHYAAGKYGKAVYWEKEALKIEPDNEFFKKQLQKFQEALEKED

Radius of gyration: 19.91 Å; Cα contacts (8 Å, |Δi|>4): 276; chains: 1; bounding box: 43×29×62 Å

InterPro domains:
  IPR010430 Protein of unknown function DUF1028 [PF06267] (1-53)
  IPR011990 Tetratricopeptide-like helical domain superfamily [G3DSA:1.25.40.10] (83-188)
  IPR011990 Tetratricopeptide-like helical domain superfamily [SSF48452] (87-186)
  IPR019734 Tetratricopeptide repeat [PS50005] (137-170)
  IPR029055 Nucleophile aminohydrolases, N-terminal [G3DSA:3.60.20.10] (1-70)
  IPR029055 Nucleophile aminohydrolases, N-terminal [SSF56235] (1-67)

Mean predicted aligned error: 3.38 Å